Protein AF-A0A960N3X6-F1 (afdb_monomer_lite)

Secondary structure (DSSP, 8-state):
-EEE--HHHHHHHHHHHHHHTTT-TTT-SSHHHHHHHHHHHHHHHHHHHHHT-SS-BHHHHHHHHSTT--HHHHHHHHHHHHHHHHHHHHHTT--EEEE----TT--TTT-B-EEEE--HHHHHHHHHHHHHHHTTSSS-----S------GGGS-SS-EEEEEE-GGGHHHHHHHHHHHHHHS-HHHHTT-EEEEHHHHHHHS---SSTHHHHHHHHHHHH-SEEEEE--TTTTT-HHIIIIIHHHHH-TT-

Sequence (253 aa):
MARLTDLRDVLDHLDGILKQTRTAEGVFRSVSEAETFGQRVTRLREALEKAATAEPSYALITGAAFPGLEGESLRVSYLRFAKLLSEVAEQSGTQFRLVKPAGRNRTSDELLCHFEGDSLSGLRLSHATSLDVESVSREGVAASGPSTYIPMSAWPDEPLVFVSFAVAETNLVDRFMRQLIANLPLRCRHRVRFWRFNEVTAESGILPGEENEAKIREAMGKCQFG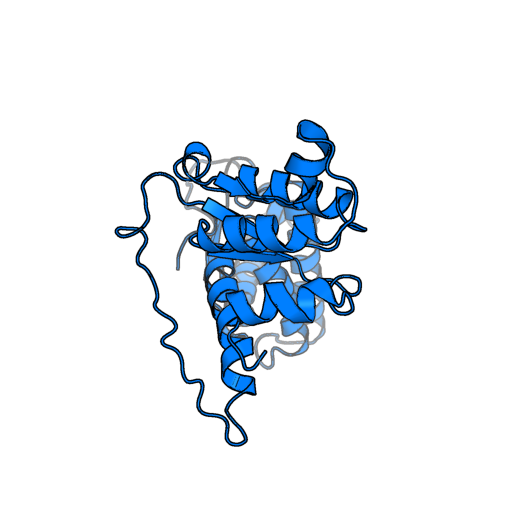LLLVSPTYVGRPFIERVELPHFTGPSA

Radius of gyration: 24.63 Å; chains: 1; bounding box: 54×53×68 Å

pLDDT: mean 73.59, std 18.36, range [29.56, 95.88]

Structure (mmCIF, N/CA/C/O backbone):
data_AF-A0A960N3X6-F1
#
_entry.id   AF-A0A960N3X6-F1
#
loop_
_atom_site.group_PDB
_atom_site.id
_atom_site.type_symbol
_atom_site.label_atom_id
_atom_site.label_alt_id
_atom_site.label_comp_id
_atom_site.label_asym_id
_atom_site.label_entity_id
_atom_site.label_seq_id
_atom_site.pdbx_PDB_ins_code
_atom_site.Cartn_x
_atom_site.Cartn_y
_atom_site.Cartn_z
_atom_site.occupancy
_atom_site.B_iso_or_equiv
_atom_site.auth_seq_id
_atom_site.auth_comp_id
_atom_site.auth_asym_id
_atom_site.auth_atom_id
_atom_site.pdbx_PDB_model_num
ATOM 1 N N . MET A 1 1 ? 8.571 -4.886 16.294 1.00 66.69 1 MET A N 1
ATOM 2 C CA . MET A 1 1 ? 7.958 -4.298 15.086 1.00 66.69 1 MET A CA 1
ATOM 3 C C . MET A 1 1 ? 8.740 -3.059 14.699 1.00 66.69 1 MET A C 1
ATOM 5 O O . MET A 1 1 ? 9.180 -2.337 15.589 1.00 66.69 1 MET A O 1
ATOM 9 N N . ALA A 1 2 ? 8.977 -2.855 13.405 1.00 83.31 2 ALA A N 1
ATOM 10 C CA . ALA A 1 2 ? 9.643 -1.656 12.908 1.00 83.31 2 ALA A CA 1
ATOM 11 C C . ALA A 1 2 ? 8.610 -0.550 12.663 1.00 83.31 2 ALA A C 1
ATOM 13 O O . ALA A 1 2 ? 7.455 -0.837 12.353 1.00 83.31 2 ALA A O 1
ATOM 14 N N . ARG A 1 3 ? 9.020 0.714 12.797 1.00 87.25 3 ARG A N 1
ATOM 15 C CA . ARG A 1 3 ? 8.192 1.854 12.393 1.00 87.25 3 ARG A CA 1
ATOM 16 C C . ARG A 1 3 ? 8.094 1.878 10.868 1.00 87.25 3 ARG A C 1
ATOM 18 O O . ARG A 1 3 ? 9.123 1.878 10.197 1.00 87.25 3 ARG A O 1
ATOM 25 N N . LEU A 1 4 ? 6.875 1.920 10.342 1.00 85.56 4 LEU A N 1
ATOM 26 C CA . LEU A 1 4 ? 6.621 2.042 8.911 1.00 85.56 4 LEU A CA 1
ATOM 27 C C . LEU A 1 4 ? 6.718 3.516 8.519 1.00 85.56 4 LEU A C 1
ATOM 29 O O . LEU A 1 4 ? 5.930 4.341 8.981 1.00 85.56 4 LEU A O 1
ATOM 33 N N . THR A 1 5 ? 7.709 3.848 7.694 1.00 84.00 5 THR A N 1
ATOM 34 C CA . THR A 1 5 ? 7.924 5.211 7.181 1.00 84.00 5 THR A CA 1
ATOM 35 C C . THR A 1 5 ? 7.419 5.391 5.751 1.00 84.00 5 THR A C 1
ATOM 37 O O . THR A 1 5 ? 7.266 6.524 5.305 1.00 84.00 5 THR A O 1
ATOM 40 N N . ASP A 1 6 ? 7.172 4.294 5.029 1.00 84.75 6 ASP A N 1
ATOM 41 C CA . ASP A 1 6 ? 6.582 4.320 3.692 1.00 84.75 6 ASP A CA 1
ATOM 42 C C . ASP A 1 6 ? 5.051 4.298 3.796 1.00 84.75 6 ASP A C 1
ATOM 44 O O . ASP A 1 6 ? 4.463 3.383 4.378 1.00 84.75 6 ASP A O 1
ATOM 48 N N . LEU A 1 7 ? 4.399 5.305 3.209 1.00 86.31 7 LEU A N 1
ATOM 49 C CA . LEU A 1 7 ? 2.942 5.372 3.113 1.00 86.31 7 LEU A CA 1
ATOM 50 C C . LEU A 1 7 ? 2.378 4.146 2.389 1.00 86.31 7 LEU A C 1
ATOM 52 O O . LEU A 1 7 ? 1.311 3.662 2.753 1.00 86.31 7 LEU A O 1
ATOM 56 N N . ARG A 1 8 ? 3.086 3.626 1.383 1.00 83.25 8 ARG A N 1
ATOM 57 C CA . ARG A 1 8 ? 2.620 2.485 0.598 1.00 83.25 8 ARG A CA 1
ATOM 58 C C . ARG A 1 8 ? 2.503 1.224 1.449 1.00 83.25 8 ARG A C 1
ATOM 60 O O . ARG A 1 8 ? 1.456 0.588 1.411 1.00 83.25 8 ARG A O 1
ATOM 67 N N . ASP A 1 9 ? 3.510 0.938 2.275 1.00 86.56 9 ASP A N 1
ATOM 68 C CA . ASP A 1 9 ? 3.477 -0.182 3.225 1.00 86.56 9 ASP A CA 1
ATOM 69 C C . ASP A 1 9 ? 2.283 -0.056 4.187 1.00 86.56 9 ASP A C 1
ATOM 71 O O . ASP A 1 9 ? 1.590 -1.036 4.455 1.00 86.56 9 ASP A O 1
ATOM 75 N N . VAL A 1 10 ? 2.003 1.158 4.679 1.00 89.00 10 VAL A N 1
ATOM 76 C CA . VAL A 1 10 ? 0.847 1.416 5.553 1.00 89.00 10 VAL A CA 1
ATOM 77 C C . VAL A 1 10 ? -0.472 1.155 4.822 1.00 89.00 10 VAL A C 1
ATOM 79 O O . VAL A 1 10 ? -1.344 0.479 5.366 1.00 89.00 10 VAL A O 1
ATOM 82 N N . LEU A 1 11 ? -0.632 1.663 3.597 1.00 89.31 11 LEU A N 1
ATOM 83 C CA . LEU A 1 11 ? -1.849 1.463 2.803 1.00 89.31 11 LEU A CA 1
ATOM 84 C C . LEU A 1 11 ? -2.069 -0.015 2.455 1.00 89.31 11 LEU A C 1
ATOM 86 O O . LEU A 1 11 ? -3.195 -0.496 2.550 1.00 89.31 11 LEU A O 1
ATOM 90 N N . ASP A 1 12 ? -1.004 -0.745 2.129 1.00 87.19 12 ASP A N 1
ATOM 91 C CA . ASP A 1 12 ? -1.068 -2.175 1.820 1.00 87.19 12 ASP A CA 1
ATOM 92 C C . ASP A 1 12 ? -1.533 -3.011 3.021 1.00 87.19 12 ASP A C 1
ATOM 94 O O . ASP A 1 12 ? -2.358 -3.916 2.866 1.00 87.19 12 ASP A O 1
ATOM 98 N N . HIS A 1 13 ? -1.059 -2.685 4.228 1.00 89.75 13 HIS A N 1
ATOM 99 C CA . HIS A 1 13 ? -1.554 -3.303 5.462 1.00 89.75 13 HIS A CA 1
ATOM 100 C C . HIS A 1 13 ? -3.038 -3.013 5.688 1.00 89.75 13 HIS A C 1
ATOM 102 O O . HIS A 1 13 ? -3.805 -3.925 6.001 1.00 89.75 13 HIS A O 1
ATOM 108 N N . LEU A 1 14 ? -3.476 -1.765 5.488 1.00 91.94 14 LEU A N 1
ATOM 109 C CA . LEU A 1 14 ? -4.890 -1.401 5.622 1.00 91.94 14 LEU A CA 1
ATOM 110 C C . LEU A 1 14 ? -5.769 -2.136 4.597 1.00 91.94 14 LEU A C 1
ATOM 112 O O . LEU A 1 14 ? -6.847 -2.613 4.953 1.00 91.94 14 LEU A O 1
ATOM 116 N N . ASP A 1 15 ? -5.301 -2.296 3.358 1.00 89.56 15 ASP A N 1
ATOM 117 C CA . ASP A 1 15 ? -5.994 -3.067 2.320 1.00 89.56 15 ASP A CA 1
ATOM 118 C C . ASP A 1 15 ? -6.066 -4.563 2.669 1.00 89.56 15 ASP A C 1
ATOM 120 O O . ASP A 1 15 ? -7.100 -5.208 2.459 1.00 89.56 15 ASP A O 1
ATOM 124 N N . GLY A 1 16 ? -4.995 -5.119 3.243 1.00 87.19 16 GLY A N 1
ATOM 125 C CA . GLY A 1 16 ? -4.983 -6.477 3.790 1.00 87.19 16 GLY A CA 1
ATOM 126 C C . GLY A 1 16 ? -6.033 -6.657 4.886 1.00 87.19 16 GLY A C 1
ATOM 127 O O . GLY A 1 16 ? -6.854 -7.575 4.823 1.00 87.19 16 GLY A O 1
ATOM 128 N N . ILE A 1 17 ? -6.084 -5.723 5.835 1.00 91.12 17 ILE A N 1
ATOM 129 C CA . ILE A 1 17 ? -7.065 -5.716 6.926 1.00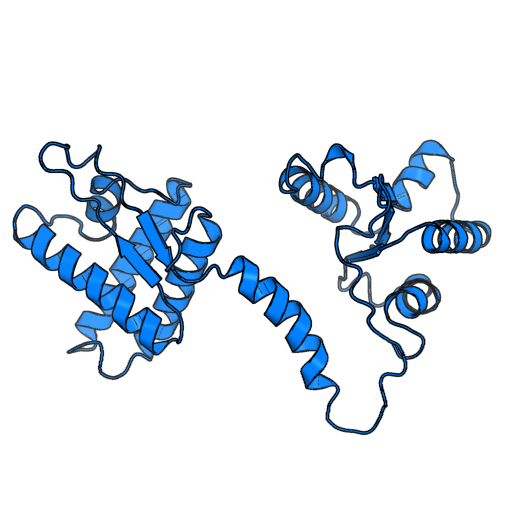 91.12 17 ILE A CA 1
ATOM 130 C C . ILE A 1 17 ? -8.496 -5.613 6.389 1.00 91.12 17 ILE A C 1
ATOM 132 O O . ILE A 1 17 ? -9.375 -6.336 6.862 1.00 91.12 17 ILE A O 1
ATOM 136 N N . LEU A 1 18 ? -8.758 -4.775 5.381 1.00 90.06 18 LEU A N 1
ATOM 137 C CA . LEU A 1 18 ? -10.088 -4.659 4.768 1.00 90.06 18 LEU A CA 1
ATOM 138 C C . LEU A 1 18 ? -10.561 -5.978 4.150 1.00 90.06 18 LEU A C 1
ATOM 140 O O . LEU A 1 18 ? -11.721 -6.355 4.329 1.00 90.06 18 LEU A O 1
ATOM 144 N N . LYS A 1 19 ? -9.668 -6.703 3.463 1.00 88.19 19 LYS A N 1
ATOM 145 C CA . LYS A 1 19 ? -9.980 -8.029 2.905 1.00 88.19 19 LYS A CA 1
ATOM 146 C C . LYS A 1 19 ? -10.312 -9.031 4.009 1.00 88.19 19 LYS A C 1
ATOM 148 O O . LYS A 1 19 ? -11.287 -9.767 3.882 1.00 88.19 19 LYS A O 1
ATOM 153 N N . GLN A 1 20 ? -9.547 -9.005 5.099 1.00 87.62 20 GLN A N 1
ATOM 154 C CA . GLN A 1 20 ? -9.678 -9.952 6.209 1.00 87.62 20 GLN A CA 1
ATOM 155 C C . GLN A 1 20 ? -10.825 -9.625 7.166 1.00 87.62 20 GLN A C 1
ATOM 157 O O . GLN A 1 20 ? -11.350 -10.512 7.827 1.00 87.62 20 GLN A O 1
ATOM 162 N N . THR A 1 21 ? -11.296 -8.377 7.202 1.00 87.19 21 THR A N 1
ATOM 163 C CA . THR A 1 21 ? -12.403 -7.953 8.078 1.00 87.19 21 THR A CA 1
ATOM 164 C C . THR A 1 21 ? -13.669 -8.797 7.871 1.00 87.19 21 THR A C 1
ATOM 166 O O . THR A 1 21 ? -14.435 -8.999 8.809 1.00 87.19 21 THR A O 1
ATOM 169 N N . ARG A 1 22 ? -13.893 -9.322 6.657 1.00 77.25 22 ARG A N 1
ATOM 170 C CA . ARG A 1 22 ? -15.058 -10.164 6.331 1.00 77.25 22 ARG A CA 1
ATOM 171 C C . ARG A 1 22 ? -14.911 -11.625 6.762 1.00 77.25 22 ARG A C 1
ATOM 173 O O . ARG A 1 22 ? -15.916 -12.320 6.849 1.00 77.25 22 ARG A O 1
ATOM 180 N N . THR A 1 23 ? -13.684 -12.081 6.989 1.00 78.88 23 THR A N 1
ATOM 181 C CA . THR A 1 23 ? -13.326 -13.485 7.249 1.00 78.88 23 THR A CA 1
ATOM 182 C C . THR A 1 23 ? -12.695 -13.694 8.626 1.00 78.88 23 THR A C 1
ATOM 184 O O . THR A 1 23 ? -12.419 -14.829 9.000 1.00 78.88 23 THR A O 1
ATOM 187 N N . ALA A 1 24 ? -12.479 -12.619 9.387 1.00 79.06 24 ALA A N 1
ATOM 188 C CA . ALA A 1 24 ? -11.902 -12.627 10.727 1.00 79.06 24 ALA A CA 1
ATOM 189 C C . ALA A 1 24 ? -12.881 -13.205 11.765 1.00 79.06 24 ALA A C 1
ATOM 191 O O . ALA A 1 24 ? -13.556 -12.480 12.508 1.00 79.06 24 ALA A O 1
ATOM 192 N N . GLU A 1 25 ? -12.985 -14.533 11.798 1.00 75.50 25 GLU A N 1
ATOM 193 C CA . GLU A 1 25 ? -13.797 -15.256 12.774 1.00 75.50 25 GLU A CA 1
ATOM 194 C C . GLU A 1 25 ? -13.276 -15.016 14.201 1.00 75.50 25 GLU A C 1
ATOM 196 O O . GLU A 1 25 ? -12.079 -15.092 14.480 1.00 75.50 25 GLU A O 1
ATOM 201 N N . GLY A 1 26 ? -14.183 -14.699 15.129 1.00 81.25 26 GLY A N 1
ATOM 202 C CA . GLY A 1 26 ? -13.871 -14.547 16.555 1.00 81.25 26 GLY A CA 1
ATOM 203 C C . GLY A 1 26 ? -13.274 -13.201 16.991 1.00 81.25 26 GLY A C 1
ATOM 204 O O . GLY A 1 26 ? -13.194 -12.963 18.195 1.00 81.25 26 GLY A O 1
ATOM 205 N N . VAL A 1 27 ? -12.913 -12.298 16.069 1.00 87.12 27 VAL A N 1
ATOM 206 C CA . VAL A 1 27 ? -12.414 -10.946 16.421 1.00 87.12 27 VAL A CA 1
ATOM 207 C C . VAL A 1 27 ? -13.561 -9.991 16.736 1.00 87.12 27 VAL A C 1
ATOM 209 O O . VAL A 1 27 ? -13.522 -9.235 17.708 1.00 87.12 27 VAL A O 1
ATOM 212 N N . PHE A 1 28 ? -14.614 -10.031 15.921 1.00 90.25 28 PHE A N 1
ATOM 213 C CA . PHE A 1 28 ? -15.767 -9.148 16.061 1.00 90.25 28 PHE A CA 1
ATOM 214 C C . PHE A 1 28 ? -16.885 -9.821 16.854 1.00 90.25 28 PHE A C 1
ATOM 216 O O . PHE A 1 28 ? -17.180 -11.000 16.667 1.00 90.25 28 PHE A O 1
ATOM 223 N N . ARG A 1 29 ? -17.573 -9.055 17.710 1.00 87.94 29 ARG A N 1
ATOM 224 C CA . ARG A 1 29 ? -18.714 -9.565 18.493 1.00 87.94 29 ARG A CA 1
ATOM 225 C C . ARG A 1 29 ? -19.985 -9.698 17.659 1.00 87.94 29 ARG A C 1
ATOM 227 O O . ARG A 1 29 ? -20.928 -10.357 18.081 1.00 87.94 29 ARG A O 1
ATOM 234 N N . SER A 1 30 ? -20.049 -9.004 16.525 1.00 88.94 30 SER A N 1
ATOM 235 C CA . SER A 1 30 ? -21.197 -9.001 15.620 1.00 88.94 30 SER A CA 1
ATOM 236 C C . SER A 1 30 ? -20.792 -8.565 14.213 1.00 88.94 30 SER A C 1
ATOM 238 O O . SER A 1 30 ? -19.789 -7.871 14.038 1.00 88.94 30 SER A O 1
ATOM 240 N N . VAL A 1 31 ? -21.626 -8.893 13.224 1.00 87.94 31 VAL A N 1
ATOM 241 C CA . VAL A 1 31 ? -21.462 -8.437 11.831 1.00 87.94 31 VAL A CA 1
ATOM 242 C C . VAL A 1 31 ? -21.462 -6.907 11.742 1.00 87.94 31 VAL A C 1
ATOM 244 O O . VAL A 1 31 ? -20.616 -6.325 11.073 1.00 87.94 31 VAL A O 1
ATOM 247 N N . SER A 1 32 ? -22.341 -6.241 12.496 1.00 89.38 32 SER A N 1
ATOM 248 C CA . SER A 1 32 ? -22.413 -4.773 12.537 1.00 89.38 32 SER A CA 1
ATOM 249 C C . SER A 1 32 ? -21.123 -4.128 13.070 1.00 89.38 32 SER A C 1
ATOM 251 O O . SER A 1 32 ? -20.722 -3.054 12.612 1.00 89.38 32 SER A O 1
ATOM 253 N N . GLU A 1 33 ? -20.427 -4.786 14.005 1.00 90.94 33 GLU A N 1
ATOM 254 C CA . GLU A 1 33 ? -19.122 -4.319 14.484 1.00 90.94 33 GLU A CA 1
ATOM 255 C C . GLU A 1 33 ? -18.050 -4.432 13.394 1.00 90.94 33 GLU A C 1
ATOM 257 O O . GLU A 1 33 ? -17.292 -3.480 13.202 1.00 90.94 33 GLU A O 1
ATOM 262 N N . ALA A 1 34 ? -18.021 -5.549 12.660 1.00 90.69 34 ALA A N 1
ATOM 263 C CA . ALA A 1 34 ? -17.101 -5.755 11.543 1.00 90.69 34 ALA A CA 1
ATOM 264 C C . ALA A 1 34 ? -17.330 -4.728 10.420 1.00 90.69 34 ALA A C 1
ATOM 266 O O . ALA A 1 34 ? -16.379 -4.129 9.920 1.00 90.69 34 ALA A O 1
ATOM 267 N N . GLU A 1 35 ? -18.590 -4.446 10.072 1.00 91.31 35 GLU A N 1
ATOM 268 C CA . GLU A 1 35 ? -18.944 -3.414 9.089 1.00 91.31 35 GLU A CA 1
ATOM 269 C C . GLU A 1 35 ? -18.506 -2.020 9.541 1.00 91.31 35 GLU A C 1
ATOM 271 O O . GLU A 1 35 ? -17.874 -1.283 8.781 1.00 91.31 35 GLU A O 1
ATOM 276 N N . THR A 1 36 ? -18.793 -1.668 10.799 1.00 92.94 36 THR A N 1
ATOM 277 C CA . THR A 1 36 ? -18.375 -0.383 11.372 1.00 92.94 36 THR A CA 1
ATOM 278 C C . THR A 1 36 ? -16.854 -0.262 11.352 1.00 92.94 36 THR A C 1
ATOM 280 O O . THR A 1 36 ? -16.323 0.775 10.961 1.00 92.94 36 THR A O 1
ATOM 283 N N . PHE A 1 37 ? -16.134 -1.316 11.738 1.00 94.69 37 PHE A N 1
ATOM 284 C CA . PHE A 1 37 ? -14.677 -1.351 11.684 1.00 94.69 37 PHE A CA 1
ATOM 285 C C . PHE A 1 37 ? -14.157 -1.164 10.253 1.00 94.69 37 PHE A C 1
ATOM 287 O O . PHE A 1 37 ? -13.344 -0.269 10.024 1.00 94.69 37 PHE A O 1
ATOM 294 N N . GLY A 1 38 ? -14.681 -1.914 9.279 1.00 92.88 38 GLY A N 1
ATOM 295 C CA . GLY A 1 38 ? -14.289 -1.801 7.871 1.00 92.88 38 GLY A CA 1
ATOM 296 C C . GLY A 1 38 ? -14.520 -0.400 7.294 1.00 92.88 38 GLY A C 1
ATOM 297 O O . GLY A 1 38 ? -13.654 0.141 6.602 1.00 92.88 38 GLY A O 1
ATOM 298 N N . GLN A 1 39 ? -15.634 0.251 7.644 1.00 94.19 39 GLN A N 1
ATOM 299 C CA . GLN A 1 39 ? -15.887 1.646 7.260 1.00 94.19 39 GLN A CA 1
ATOM 300 C C . GLN A 1 39 ? -14.844 2.605 7.850 1.00 94.19 39 GLN A C 1
ATOM 302 O O . GLN A 1 39 ? -14.385 3.518 7.163 1.00 94.19 39 GLN A O 1
ATOM 307 N N . ARG A 1 40 ? -14.435 2.400 9.108 1.00 95.88 40 ARG A N 1
ATOM 308 C CA . ARG A 1 40 ? -13.398 3.222 9.755 1.00 95.88 40 ARG A CA 1
ATOM 309 C C . ARG A 1 40 ? -12.028 3.030 9.115 1.00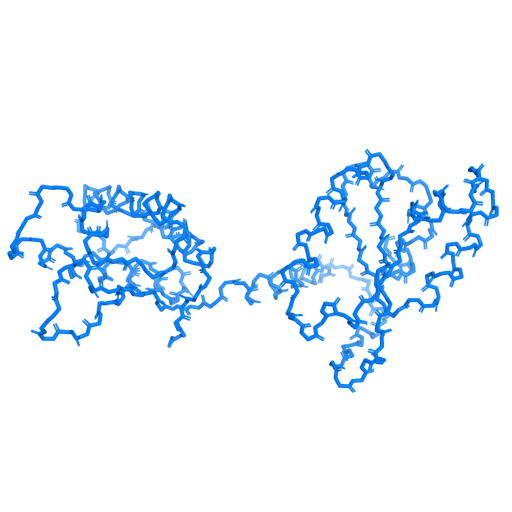 95.88 40 ARG A C 1
ATOM 311 O O . ARG A 1 40 ? -11.342 4.020 8.877 1.00 95.88 40 ARG A O 1
ATOM 318 N N . VAL A 1 41 ? -11.654 1.788 8.803 1.00 95.38 41 VAL A N 1
ATOM 319 C CA . VAL A 1 41 ? -10.402 1.477 8.093 1.00 95.38 41 VAL A CA 1
ATOM 320 C C . VAL A 1 41 ? -10.397 2.122 6.705 1.00 95.38 41 VAL A C 1
ATOM 322 O O . VAL A 1 41 ? -9.415 2.762 6.342 1.00 95.38 41 VAL A O 1
ATOM 325 N N . THR A 1 42 ? -11.515 2.049 5.975 1.00 94.75 42 THR A N 1
ATOM 326 C CA . THR A 1 42 ? -11.665 2.677 4.648 1.00 94.75 42 THR A CA 1
ATOM 327 C C . THR A 1 42 ? -11.455 4.191 4.720 1.00 94.75 42 THR A C 1
ATOM 329 O O . THR A 1 42 ? -10.630 4.737 3.993 1.00 94.75 42 THR A O 1
ATOM 332 N N . ARG A 1 43 ? -12.128 4.872 5.658 1.00 95.50 43 ARG A N 1
ATOM 333 C CA . ARG A 1 43 ? -11.978 6.327 5.839 1.00 95.50 43 ARG A CA 1
ATOM 334 C C . ARG A 1 43 ? -10.566 6.724 6.258 1.00 95.50 43 ARG A C 1
ATOM 336 O O . ARG A 1 43 ? -10.058 7.743 5.799 1.00 95.50 43 ARG A O 1
ATOM 343 N N . LEU A 1 44 ? -9.928 5.935 7.125 1.00 94.88 44 LEU A N 1
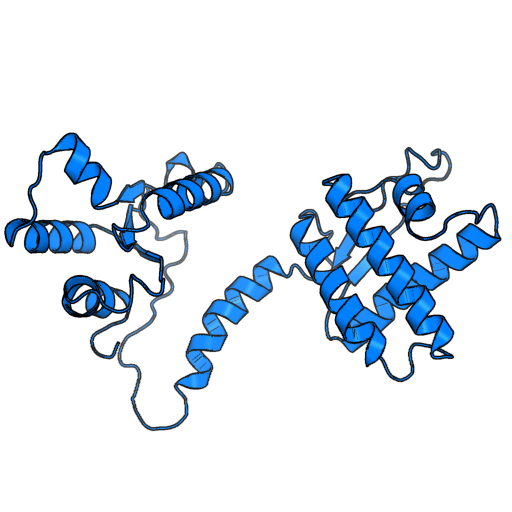ATOM 344 C CA . LEU A 1 44 ? -8.541 6.172 7.519 1.00 94.88 44 LEU A CA 1
ATOM 345 C C . LEU A 1 44 ? -7.605 6.053 6.312 1.00 94.88 44 LEU A C 1
ATOM 347 O O . LEU A 1 44 ? -6.808 6.956 6.082 1.00 94.88 44 LEU A O 1
ATOM 351 N N . ARG A 1 45 ? -7.735 4.984 5.520 1.00 95.19 45 ARG A N 1
ATOM 352 C CA . ARG A 1 45 ? -6.961 4.762 4.290 1.00 95.19 45 ARG A CA 1
ATOM 353 C C . ARG A 1 45 ? -7.081 5.950 3.330 1.00 95.19 45 ARG A C 1
ATOM 355 O O . ARG A 1 45 ? -6.064 6.502 2.925 1.00 95.19 45 ARG A O 1
ATOM 362 N N . GLU A 1 46 ? -8.305 6.380 3.021 1.00 92.88 46 GLU A N 1
ATOM 363 C CA . GLU A 1 46 ? -8.565 7.533 2.143 1.00 92.88 46 GLU A CA 1
ATOM 364 C C . GLU A 1 46 ? -7.956 8.834 2.688 1.00 92.88 46 GLU A C 1
ATOM 366 O O . GLU A 1 46 ? -7.397 9.632 1.933 1.00 92.88 46 GLU A O 1
ATOM 371 N N . ALA A 1 47 ? -8.027 9.055 4.004 1.00 92.19 47 ALA A N 1
ATOM 372 C CA . ALA A 1 47 ? -7.450 10.238 4.633 1.00 92.19 47 ALA A CA 1
ATOM 373 C C . ALA A 1 47 ? -5.914 10.245 4.573 1.00 92.19 47 ALA A C 1
ATOM 375 O O . ALA A 1 47 ? -5.324 11.297 4.321 1.00 92.19 47 ALA A O 1
ATOM 376 N N . LEU A 1 48 ? -5.268 9.089 4.764 1.00 91.44 48 LEU A N 1
ATOM 377 C CA . LEU A 1 48 ? -3.813 8.943 4.635 1.00 91.44 48 LEU A CA 1
ATOM 378 C C . LEU A 1 48 ? -3.348 9.130 3.192 1.00 91.44 48 LEU A C 1
ATOM 380 O O . LEU A 1 48 ? -2.371 9.837 2.954 1.00 91.44 48 LEU A O 1
ATOM 384 N N . GLU A 1 49 ? -4.073 8.544 2.238 1.00 90.00 49 GLU A N 1
ATOM 385 C CA . GLU A 1 49 ? -3.807 8.691 0.807 1.00 90.00 49 GLU A CA 1
ATOM 386 C C . GLU A 1 49 ? -3.914 10.163 0.383 1.00 90.00 49 GLU A C 1
ATOM 388 O O . GLU A 1 49 ? -2.999 10.702 -0.238 1.00 90.00 49 GLU A O 1
ATOM 393 N N . LYS A 1 50 ? -4.975 10.858 0.814 1.00 90.31 50 LYS A N 1
ATOM 394 C CA . LYS A 1 50 ? -5.174 12.286 0.531 1.00 90.31 50 LYS A CA 1
ATOM 395 C C . LYS A 1 50 ? -4.116 13.182 1.181 1.00 90.31 50 LYS A C 1
ATOM 397 O O . LYS A 1 50 ? -3.727 14.186 0.589 1.00 90.31 50 LYS A O 1
ATOM 402 N N . ALA A 1 51 ? -3.683 12.859 2.397 1.00 86.25 51 ALA A N 1
ATOM 403 C CA . ALA A 1 51 ? -2.670 13.628 3.116 1.00 86.25 51 ALA A CA 1
ATOM 404 C C . ALA A 1 51 ? -1.229 13.274 2.711 1.00 86.25 51 ALA A C 1
ATOM 406 O O . ALA A 1 51 ? -0.305 13.973 3.122 1.00 86.25 51 ALA A O 1
ATOM 407 N N . ALA A 1 52 ? -1.041 12.208 1.924 1.00 90.00 52 ALA A N 1
ATOM 408 C CA . ALA A 1 52 ? 0.251 11.717 1.457 1.00 90.00 52 ALA A CA 1
ATOM 409 C C . ALA A 1 52 ? 1.293 11.541 2.587 1.00 90.00 52 ALA A C 1
ATOM 411 O O . ALA A 1 52 ? 2.462 11.887 2.421 1.00 90.00 52 ALA A O 1
ATOM 412 N N . THR A 1 53 ? 0.878 11.010 3.748 1.00 85.75 53 THR A N 1
ATOM 413 C CA . THR A 1 53 ? 1.747 10.860 4.932 1.00 85.75 53 THR A CA 1
ATOM 414 C C . THR A 1 53 ? 1.573 9.521 5.651 1.00 85.75 53 THR A C 1
ATOM 416 O O . THR A 1 53 ? 0.453 9.077 5.896 1.00 85.75 53 THR A O 1
ATOM 419 N N . ALA A 1 54 ? 2.692 8.904 6.046 1.00 85.31 54 ALA A N 1
ATOM 420 C CA . ALA A 1 54 ? 2.733 7.735 6.933 1.00 85.31 54 ALA A CA 1
ATOM 421 C C . ALA A 1 54 ? 2.691 8.110 8.431 1.00 85.31 54 ALA A C 1
ATOM 423 O O . ALA A 1 54 ? 2.542 7.243 9.293 1.00 85.31 54 ALA A O 1
ATOM 424 N N . GLU A 1 55 ? 2.808 9.404 8.748 1.00 88.25 55 GLU A N 1
ATOM 425 C CA . GLU A 1 55 ? 2.806 9.946 10.111 1.00 88.25 55 GLU A CA 1
ATOM 426 C C . GLU A 1 55 ? 1.656 10.952 10.273 1.00 88.25 55 GLU A C 1
ATOM 428 O O . GLU A 1 55 ? 1.873 12.167 10.308 1.00 88.25 55 GLU A O 1
ATOM 433 N N . PRO A 1 56 ? 0.399 10.480 10.288 1.00 89.88 56 PRO A N 1
ATOM 434 C CA . PRO A 1 56 ? -0.759 11.355 10.425 1.00 89.88 56 PRO A CA 1
ATOM 435 C C . PRO A 1 56 ? -0.828 11.996 11.815 1.00 89.88 56 PRO A C 1
ATOM 437 O O . PRO A 1 56 ? -0.469 11.384 12.823 1.00 89.88 56 PRO A O 1
ATOM 440 N N . SER A 1 57 ? -1.401 13.196 11.905 1.00 89.44 57 SER A N 1
ATOM 441 C CA . SER A 1 57 ? -1.796 13.745 13.203 1.00 89.44 57 SER A CA 1
ATOM 442 C C . SER A 1 57 ? -2.924 12.915 13.828 1.00 89.44 57 SER A C 1
ATOM 444 O O . SER A 1 57 ? -3.747 12.302 13.138 1.00 89.44 57 SER A O 1
ATOM 446 N N . TYR A 1 58 ? -2.992 12.911 15.160 1.00 89.19 58 TYR A N 1
ATOM 447 C CA . TYR A 1 58 ? -4.080 12.276 15.899 1.00 89.19 58 TYR A CA 1
ATOM 448 C C . TYR A 1 58 ? -5.432 12.852 15.467 1.00 89.19 58 TYR A C 1
ATOM 450 O O . TYR A 1 58 ? -6.367 12.087 15.255 1.00 89.19 58 TYR A O 1
ATOM 458 N N . ALA A 1 59 ? -5.502 14.168 15.243 1.00 88.62 59 ALA A N 1
ATOM 459 C CA . ALA A 1 59 ? -6.688 14.840 14.725 1.00 88.62 59 ALA A CA 1
ATOM 460 C C . ALA A 1 59 ? -7.142 14.323 13.351 1.00 88.62 59 ALA A C 1
ATOM 462 O O . ALA A 1 59 ? -8.338 14.103 13.163 1.00 88.62 59 ALA A O 1
ATOM 463 N N . LEU A 1 60 ? -6.216 14.062 12.417 1.00 90.44 60 LEU A N 1
ATOM 464 C CA . LEU A 1 60 ? -6.545 13.487 11.108 1.00 90.44 60 LEU A CA 1
ATOM 465 C C . LEU A 1 60 ? -7.177 12.103 11.265 1.00 90.44 60 LEU A C 1
ATOM 467 O O . LEU A 1 60 ? -8.230 11.835 10.685 1.00 90.44 60 LEU A O 1
ATOM 471 N N . ILE A 1 61 ? -6.575 11.243 12.094 1.00 91.19 61 ILE A N 1
ATOM 472 C CA . ILE A 1 61 ? -7.110 9.901 12.352 1.00 91.19 61 ILE A CA 1
ATOM 473 C C . ILE A 1 61 ? -8.498 9.994 12.984 1.00 91.19 61 ILE A C 1
ATOM 475 O O . ILE A 1 61 ? -9.428 9.322 12.536 1.00 91.19 61 ILE A O 1
ATOM 479 N N . THR A 1 62 ? -8.654 10.819 14.022 1.00 91.81 62 THR A N 1
ATOM 480 C CA . THR A 1 62 ? -9.926 10.924 14.739 1.00 91.81 62 THR A CA 1
ATOM 481 C C . THR A 1 62 ? -11.020 11.553 13.889 1.00 91.81 62 THR A C 1
ATOM 483 O O . THR A 1 62 ? -12.139 11.049 13.884 1.00 91.81 62 THR A O 1
ATOM 486 N N . GLY A 1 63 ? -10.692 12.586 13.111 1.00 90.94 63 GLY A N 1
ATOM 487 C CA . GLY A 1 63 ? -11.631 13.252 12.210 1.00 90.94 63 GLY A CA 1
ATOM 488 C C . GLY A 1 63 ? -12.106 12.347 11.073 1.00 90.94 63 GLY A C 1
ATOM 489 O O . GLY A 1 63 ? -13.280 12.387 10.714 1.00 90.94 63 GLY A O 1
ATOM 490 N N . ALA A 1 64 ? -11.229 11.488 10.545 1.00 92.75 64 ALA A N 1
ATOM 491 C CA . ALA A 1 64 ? -11.582 10.561 9.472 1.00 92.75 64 ALA A CA 1
ATOM 492 C C . ALA A 1 64 ? -12.334 9.319 9.980 1.00 92.75 64 ALA A C 1
ATOM 494 O O . ALA A 1 64 ? -13.410 8.977 9.482 1.00 92.75 64 ALA A O 1
ATOM 495 N N . ALA A 1 65 ? -11.784 8.625 10.979 1.00 92.06 65 ALA A N 1
ATOM 496 C CA . ALA A 1 65 ? -12.303 7.332 11.422 1.00 92.06 65 ALA A CA 1
ATOM 497 C C . ALA A 1 65 ? -13.433 7.444 12.464 1.00 92.06 65 ALA A C 1
ATOM 499 O O . ALA A 1 65 ? -14.201 6.499 12.637 1.00 92.06 65 ALA A O 1
ATOM 500 N N . PHE A 1 66 ? -13.582 8.575 13.155 1.00 93.56 66 PHE A N 1
ATOM 501 C CA . PHE A 1 66 ? -14.539 8.725 14.260 1.00 93.56 66 PHE A CA 1
ATOM 502 C C . PHE A 1 66 ? -15.328 10.040 14.165 1.00 93.56 66 PHE A C 1
ATOM 504 O O . PHE A 1 66 ? -15.317 10.831 15.110 1.00 93.56 66 PHE A O 1
ATOM 511 N N . PRO A 1 67 ? -16.026 10.294 13.042 1.00 89.94 67 PRO A N 1
ATOM 512 C CA . PRO A 1 67 ? -16.735 11.553 12.854 1.00 89.94 67 PRO A CA 1
ATOM 513 C C . PRO A 1 67 ? -17.790 11.758 13.949 1.00 89.94 67 PRO A C 1
ATOM 515 O O . PRO A 1 67 ? -18.580 10.858 14.236 1.00 89.94 67 PRO A O 1
ATOM 518 N N . GLY A 1 68 ? -17.789 12.947 14.556 1.00 87.44 68 GLY A N 1
ATOM 519 C CA . GLY A 1 68 ? -18.755 13.345 15.585 1.00 87.44 68 GLY A CA 1
ATOM 520 C C . GLY A 1 68 ? -18.549 12.719 16.970 1.00 87.44 68 GLY A C 1
ATOM 521 O O . GLY A 1 68 ? -19.392 12.915 17.841 1.00 87.44 68 GLY A O 1
ATOM 522 N N . LEU A 1 69 ? -17.464 11.966 17.197 1.00 89.75 69 LEU A N 1
ATOM 523 C CA . LEU A 1 69 ? -17.108 11.474 18.530 1.00 89.75 69 LEU A CA 1
ATOM 524 C C . LEU A 1 69 ? -16.116 12.416 19.211 1.00 89.75 69 LEU A C 1
ATOM 526 O O . LEU A 1 69 ? -15.090 12.774 18.639 1.00 89.75 69 LEU A O 1
ATOM 530 N N . GLU A 1 70 ? -16.382 12.736 20.475 1.00 89.38 70 GLU A N 1
ATOM 531 C CA . GLU A 1 70 ? -15.554 13.633 21.284 1.00 89.38 70 GLU A CA 1
ATOM 532 C C . GLU A 1 70 ? -15.264 13.043 22.674 1.00 89.38 70 GLU A C 1
ATOM 534 O O . GLU A 1 70 ? -15.873 12.055 23.103 1.00 89.38 70 GLU A O 1
ATOM 539 N N . GLY A 1 71 ? -14.294 13.639 23.374 1.00 86.62 71 GLY A N 1
ATOM 540 C CA . GLY A 1 71 ? -13.977 13.331 24.770 1.00 86.62 71 GLY A CA 1
ATOM 541 C C . GLY A 1 71 ? -13.636 11.859 25.034 1.00 86.62 71 GLY A C 1
ATOM 542 O O . GLY A 1 71 ? -12.841 11.239 24.321 1.00 86.62 71 GLY A O 1
ATOM 543 N N . GLU A 1 72 ? -14.230 11.296 26.087 1.00 86.94 72 GLU A N 1
ATOM 544 C CA . GLU A 1 72 ? -13.944 9.925 26.527 1.00 86.94 72 GLU A CA 1
ATOM 545 C C . GLU A 1 72 ? -14.449 8.872 25.528 1.00 86.94 72 GLU A C 1
ATOM 547 O O . GLU A 1 72 ? -13.769 7.879 25.270 1.00 86.94 72 GLU A O 1
ATOM 552 N N . SER A 1 73 ? -15.593 9.115 24.881 1.00 88.19 73 SER A N 1
ATOM 553 C CA . SER A 1 73 ? -16.153 8.212 23.865 1.00 88.19 73 SER A CA 1
ATOM 554 C C . SER A 1 73 ? -15.214 8.039 22.671 1.00 88.19 73 SER A C 1
ATOM 556 O O . SER A 1 73 ? -15.047 6.923 22.164 1.00 88.19 73 SER A O 1
ATOM 558 N N . LEU A 1 74 ? -14.559 9.126 22.247 1.00 89.88 74 LEU A N 1
ATOM 559 C CA . LEU A 1 74 ? -13.531 9.090 21.208 1.00 89.88 74 LEU A CA 1
ATOM 560 C C . LEU A 1 74 ? -12.317 8.279 21.662 1.00 89.88 74 LEU A C 1
ATOM 562 O O . LEU A 1 74 ? -11.848 7.410 20.930 1.00 89.88 74 LEU A O 1
ATOM 566 N N . ARG A 1 75 ? -11.828 8.529 22.881 1.00 87.88 75 ARG A N 1
ATOM 567 C CA . ARG A 1 75 ? -10.664 7.835 23.447 1.00 87.88 75 ARG A CA 1
ATOM 568 C C . ARG A 1 75 ? -10.893 6.323 23.538 1.00 87.88 75 ARG A C 1
ATOM 570 O O . ARG A 1 75 ? -10.050 5.555 23.077 1.00 87.88 75 ARG A O 1
ATOM 577 N N . VAL A 1 76 ? -12.034 5.893 24.078 1.00 89.44 76 VAL A N 1
ATOM 578 C CA . VAL A 1 76 ? -12.397 4.469 24.184 1.00 89.44 76 VAL A CA 1
ATOM 579 C C . VAL A 1 76 ? -12.532 3.836 22.797 1.00 89.44 76 VAL A C 1
ATOM 581 O O . VAL A 1 76 ? -11.998 2.751 22.556 1.00 89.44 76 VAL A O 1
ATOM 584 N N . SER A 1 77 ? -13.192 4.527 21.863 1.00 91.06 77 SER A N 1
ATOM 585 C CA . SER A 1 77 ? -13.374 4.037 20.491 1.00 91.06 77 SER A CA 1
ATOM 586 C C . SER A 1 77 ? -12.052 3.913 19.735 1.00 91.06 77 SER A C 1
ATOM 588 O O . SER A 1 77 ? -11.847 2.921 19.037 1.00 91.06 77 SER A O 1
ATOM 590 N N . TYR A 1 78 ? -11.147 4.878 19.908 1.00 91.94 78 TYR A N 1
ATOM 591 C CA . TYR A 1 78 ? -9.809 4.863 19.326 1.00 91.94 78 TYR A CA 1
ATOM 592 C C . TYR A 1 78 ? -8.984 3.685 19.848 1.00 91.94 78 TYR A C 1
ATOM 594 O O . TYR A 1 78 ? -8.421 2.934 19.056 1.00 91.94 78 TYR A O 1
ATOM 602 N N . LEU A 1 79 ? -8.948 3.478 21.170 1.00 91.12 79 LEU A N 1
ATOM 603 C CA . LEU A 1 79 ? -8.199 2.369 21.770 1.00 91.12 79 LEU A CA 1
ATOM 604 C C . LEU A 1 79 ? -8.734 1.010 21.310 1.00 91.12 79 LEU A C 1
ATOM 606 O O . LEU A 1 79 ? -7.953 0.125 20.965 1.00 91.12 79 LEU A O 1
ATOM 610 N N . ARG A 1 80 ? -10.064 0.855 21.250 1.00 92.88 80 ARG A N 1
ATOM 611 C CA . ARG A 1 80 ? -10.694 -0.365 20.726 1.00 92.88 80 ARG A CA 1
ATOM 612 C C . ARG A 1 80 ? -10.349 -0.586 19.256 1.00 92.88 80 ARG A C 1
ATOM 614 O O . ARG A 1 80 ? -10.026 -1.701 18.879 1.00 92.88 80 ARG A O 1
ATOM 621 N N . PHE A 1 81 ? -10.389 0.460 18.438 1.00 93.88 81 PHE A N 1
ATOM 622 C CA . PHE A 1 81 ? -10.037 0.376 17.022 1.00 93.88 81 PHE A CA 1
ATOM 623 C C . PHE A 1 81 ? -8.565 0.012 16.801 1.00 93.88 81 PHE A C 1
ATOM 625 O O . PHE A 1 81 ? -8.282 -0.879 16.011 1.00 93.88 81 PHE A O 1
ATOM 632 N N . ALA A 1 82 ? -7.638 0.646 17.524 1.00 93.31 82 ALA A N 1
ATOM 633 C CA . ALA A 1 82 ? -6.214 0.323 17.446 1.00 93.31 82 ALA A CA 1
ATOM 634 C C . ALA A 1 82 ? -5.933 -1.128 17.873 1.00 93.31 82 ALA A C 1
ATOM 636 O O . ALA A 1 82 ? -5.092 -1.797 17.276 1.00 93.31 82 ALA A O 1
ATOM 637 N N . LYS A 1 83 ? -6.674 -1.629 18.870 1.00 93.81 83 LYS A N 1
ATOM 638 C CA . LYS A 1 83 ? -6.629 -3.034 19.281 1.00 93.81 83 LYS A CA 1
ATOM 639 C C . LYS A 1 83 ? -7.152 -3.968 18.182 1.00 93.81 83 LYS A C 1
ATOM 641 O O . LYS A 1 83 ? -6.442 -4.895 17.818 1.00 93.81 83 LYS A O 1
ATOM 646 N N . LEU A 1 84 ? -8.327 -3.683 17.617 1.00 93.19 84 LEU A N 1
ATOM 647 C CA . LEU A 1 84 ? -8.911 -4.477 16.528 1.00 93.19 84 LEU A CA 1
ATOM 648 C C . LEU A 1 84 ? -8.018 -4.493 15.277 1.00 93.19 84 LEU A C 1
ATOM 650 O O . LEU A 1 84 ? -7.888 -5.532 14.646 1.00 93.19 84 LEU A O 1
ATOM 654 N N . LEU A 1 85 ? -7.356 -3.378 14.941 1.00 93.50 85 LEU A N 1
ATOM 655 C CA . LEU A 1 85 ? -6.355 -3.341 13.866 1.00 93.50 85 LEU A CA 1
ATOM 656 C C . LEU A 1 85 ? -5.238 -4.372 14.093 1.00 93.50 85 LEU A C 1
ATOM 658 O O . LEU A 1 85 ? -4.911 -5.109 13.169 1.00 93.50 85 LEU A O 1
ATOM 662 N N . SER A 1 86 ? -4.699 -4.440 15.316 1.00 93.25 86 SER A N 1
ATOM 663 C CA . SER A 1 86 ? -3.666 -5.417 15.699 1.00 93.25 86 SER A CA 1
ATOM 664 C C . SER A 1 86 ? -4.193 -6.849 15.615 1.00 93.25 86 SER A C 1
ATOM 666 O O . SER A 1 86 ? -3.536 -7.702 15.037 1.00 93.25 86 SER A O 1
ATOM 668 N N . GLU A 1 87 ? -5.392 -7.111 16.144 1.00 93.00 87 GLU A N 1
ATOM 669 C CA . GLU A 1 87 ? -5.984 -8.457 16.179 1.00 93.00 87 GLU A CA 1
ATOM 670 C C . GLU A 1 87 ? -6.308 -8.992 14.775 1.00 93.00 87 GLU A C 1
ATOM 672 O O . GLU A 1 87 ? -6.011 -10.146 14.469 1.00 93.00 87 GLU A O 1
ATOM 677 N N . VAL A 1 88 ? -6.871 -8.156 13.892 1.00 91.31 88 VAL A N 1
ATOM 678 C CA . VAL A 1 88 ? -7.151 -8.550 12.499 1.00 91.31 88 VAL A CA 1
ATOM 679 C C . VAL A 1 88 ? -5.852 -8.763 11.719 1.00 91.31 88 VAL A C 1
ATOM 681 O O . VAL A 1 88 ? -5.761 -9.704 10.930 1.00 91.31 88 VAL A O 1
ATOM 684 N N . ALA A 1 89 ? -4.835 -7.926 11.945 1.00 88.94 89 ALA A N 1
ATOM 685 C CA . ALA A 1 89 ? -3.523 -8.120 11.334 1.00 88.94 89 ALA A CA 1
ATOM 686 C C . ALA A 1 89 ? -2.891 -9.449 11.778 1.00 88.94 89 ALA A C 1
ATOM 688 O O . ALA A 1 89 ? -2.496 -10.251 10.930 1.00 88.94 89 ALA A O 1
ATOM 689 N N . GLU A 1 90 ? -2.901 -9.740 13.081 1.00 88.75 90 GLU A N 1
ATOM 690 C CA . GLU A 1 90 ? -2.361 -10.982 13.646 1.00 88.75 90 GLU A CA 1
ATOM 691 C C . GLU A 1 90 ? -3.051 -12.228 13.071 1.00 88.75 90 GLU A C 1
ATOM 693 O O . GLU A 1 90 ? -2.371 -13.186 12.702 1.00 88.75 90 GLU A O 1
ATOM 698 N N . GLN A 1 91 ? -4.379 -12.205 12.899 1.00 85.31 91 GLN A N 1
ATOM 699 C CA . GLN A 1 91 ? -5.102 -13.299 12.233 1.00 85.31 91 GLN A CA 1
ATOM 700 C C . GLN A 1 91 ? -4.686 -13.507 10.775 1.00 85.31 91 GLN A C 1
ATOM 702 O O . GLN A 1 91 ? -4.726 -14.626 10.271 1.00 85.31 91 GLN A O 1
ATOM 707 N N . SER A 1 92 ? -4.265 -12.439 10.100 1.00 79.12 92 SER A N 1
ATOM 708 C CA . SER A 1 92 ? -3.756 -12.499 8.729 1.00 79.12 92 SER A CA 1
ATOM 709 C C . SER A 1 92 ? -2.283 -12.917 8.636 1.00 79.12 92 SER A C 1
ATOM 711 O O . SER A 1 92 ? -1.731 -12.960 7.538 1.00 79.12 92 SER A O 1
ATOM 713 N N . GLY A 1 93 ? -1.640 -13.214 9.771 1.00 82.19 93 GLY A N 1
ATOM 714 C CA . GLY A 1 93 ? -0.225 -13.576 9.837 1.00 82.19 93 GLY A CA 1
ATOM 715 C C . GLY A 1 93 ? 0.730 -12.394 9.665 1.00 82.19 93 GLY A C 1
ATOM 716 O O . GLY A 1 93 ? 1.915 -12.614 9.429 1.00 82.19 93 GLY A O 1
ATOM 717 N N . THR A 1 94 ? 0.239 -11.155 9.775 1.00 85.06 94 THR A N 1
ATOM 718 C CA . THR A 1 94 ? 1.057 -9.940 9.690 1.00 85.06 94 THR A CA 1
ATOM 719 C C . THR A 1 94 ? 1.072 -9.202 11.023 1.00 85.06 94 THR A C 1
ATOM 721 O O . THR A 1 94 ? 0.110 -9.236 11.790 1.00 85.06 94 THR A O 1
ATOM 724 N N . GLN A 1 95 ? 2.170 -8.516 11.331 1.00 88.88 95 GLN A N 1
ATOM 725 C CA . GLN A 1 95 ? 2.210 -7.583 12.451 1.00 88.88 95 GLN A CA 1
ATOM 726 C C . GLN A 1 95 ? 1.907 -6.179 11.933 1.00 88.88 95 GLN A C 1
ATOM 728 O O . GLN A 1 95 ? 2.668 -5.634 11.135 1.00 88.88 95 GLN A O 1
ATOM 733 N N . PHE A 1 96 ? 0.823 -5.566 12.412 1.00 92.06 96 PHE A N 1
ATOM 734 C CA . PHE A 1 96 ? 0.479 -4.179 12.097 1.00 92.06 96 PHE A CA 1
ATOM 735 C C . PHE A 1 96 ? -0.238 -3.504 13.266 1.00 92.06 96 PHE A C 1
ATOM 737 O O . PHE A 1 96 ? -1.207 -4.029 13.810 1.00 92.06 96 PHE A O 1
ATOM 744 N N . ARG A 1 97 ? 0.230 -2.322 13.672 1.00 93.56 97 ARG A N 1
ATOM 745 C CA . ARG A 1 97 ? -0.321 -1.573 14.803 1.00 93.56 97 ARG A CA 1
ATOM 746 C C . ARG A 1 97 ? -0.260 -0.073 14.560 1.00 93.56 97 ARG A C 1
ATOM 748 O O . ARG A 1 97 ? 0.752 0.467 14.126 1.00 93.56 97 ARG A O 1
ATOM 755 N N . LEU A 1 98 ? -1.333 0.611 14.947 1.00 93.06 98 LEU A N 1
ATOM 756 C CA . LEU A 1 98 ? -1.373 2.064 15.067 1.00 93.06 98 LEU A CA 1
ATOM 757 C C . LEU A 1 98 ? -0.912 2.487 16.469 1.00 93.06 98 LEU A C 1
ATOM 759 O O . LEU A 1 98 ? -1.488 2.059 17.472 1.00 93.06 98 LEU A O 1
ATOM 763 N N . VAL A 1 99 ? 0.100 3.350 16.540 1.00 89.75 99 VAL A N 1
ATOM 764 C CA . VAL A 1 99 ? 0.700 3.814 17.792 1.00 89.75 99 VAL A CA 1
ATOM 765 C C . VAL A 1 99 ? 0.481 5.313 17.966 1.00 89.75 99 VAL A C 1
ATOM 767 O O . VAL A 1 99 ? 0.819 6.132 17.110 1.00 89.75 99 VAL A O 1
ATOM 770 N N . LYS A 1 100 ? -0.075 5.676 19.125 1.00 85.62 100 LYS A N 1
ATOM 771 C CA . LYS A 1 100 ? -0.159 7.060 19.594 1.00 85.62 100 LYS A CA 1
ATOM 772 C C . LYS A 1 100 ? 1.035 7.348 20.509 1.00 85.62 100 LYS A C 1
ATOM 774 O O . LYS A 1 100 ? 1.171 6.656 21.521 1.00 85.62 100 LYS A O 1
ATOM 779 N N . PRO A 1 101 ? 1.873 8.361 20.231 1.00 76.94 101 PRO A N 1
ATOM 780 C CA . PRO A 1 101 ? 2.985 8.690 21.114 1.00 76.94 101 PRO A CA 1
ATOM 781 C C . PRO A 1 101 ? 2.495 9.224 22.464 1.00 76.94 101 PRO A C 1
ATOM 783 O O . PRO A 1 101 ? 1.474 9.913 22.568 1.00 76.94 101 PRO A O 1
ATOM 786 N N . ALA A 1 102 ? 3.268 8.946 23.513 1.00 67.94 102 ALA A N 1
ATOM 787 C CA . ALA A 1 102 ? 3.031 9.490 24.842 1.00 67.94 102 ALA A CA 1
ATOM 788 C C . ALA A 1 102 ? 3.444 10.973 24.884 1.00 67.94 102 ALA A C 1
ATOM 790 O O . ALA A 1 102 ? 4.608 11.303 25.087 1.00 67.94 102 ALA A O 1
ATOM 791 N N . GLY A 1 103 ? 2.489 11.882 24.687 1.00 59.22 103 GLY A N 1
ATOM 792 C CA . GLY A 1 103 ? 2.693 13.322 24.853 1.00 59.22 103 GLY A CA 1
ATOM 793 C C . GLY A 1 103 ? 1.811 13.858 25.972 1.00 59.22 103 GLY A C 1
ATOM 794 O O . GLY A 1 103 ? 0.605 13.970 25.785 1.00 59.22 103 GLY A O 1
ATOM 795 N N . ARG A 1 104 ? 2.393 14.200 27.131 1.00 51.47 104 ARG A N 1
ATOM 796 C CA . ARG A 1 104 ? 1.633 14.765 28.265 1.00 51.47 104 ARG A CA 1
ATOM 797 C C . ARG A 1 104 ? 1.117 16.194 28.015 1.00 51.47 104 ARG A C 1
ATOM 799 O O . ARG A 1 104 ? 0.161 16.568 28.674 1.00 51.47 104 ARG A O 1
ATOM 806 N N . ASN A 1 105 ? 1.683 16.938 27.052 1.00 53.12 105 ASN A N 1
ATOM 807 C CA . ASN A 1 105 ? 1.420 18.376 26.839 1.00 53.12 105 ASN A CA 1
ATOM 808 C C . ASN A 1 105 ? 1.261 18.800 25.356 1.00 53.12 105 ASN A C 1
ATOM 810 O O . ASN A 1 105 ? 1.560 19.941 25.023 1.00 53.12 105 ASN A O 1
ATOM 814 N N . ARG A 1 106 ? 0.855 17.912 24.440 1.00 59.66 106 ARG A N 1
ATOM 815 C CA . ARG A 1 106 ? 0.666 18.274 23.016 1.00 59.66 106 ARG A CA 1
ATOM 816 C C . ARG A 1 106 ? -0.813 18.358 22.662 1.00 59.66 106 ARG A C 1
ATOM 818 O O . ARG A 1 106 ? -1.601 17.540 23.140 1.00 59.66 106 ARG A O 1
ATOM 825 N N . THR A 1 107 ? -1.173 19.323 21.820 1.00 61.28 107 THR A N 1
ATOM 826 C CA . THR A 1 107 ? -2.530 19.421 21.266 1.00 61.28 107 THR A CA 1
ATOM 827 C C . THR A 1 107 ? -2.788 18.283 20.269 1.00 61.28 107 THR A C 1
ATOM 829 O O . THR A 1 107 ? -1.852 17.666 19.757 1.00 61.28 107 THR A O 1
ATOM 832 N N . SER A 1 108 ? -4.058 17.959 20.002 1.00 62.16 108 SER A N 1
ATOM 833 C CA . SER A 1 108 ? -4.440 16.849 19.109 1.00 62.16 108 SER A CA 1
ATOM 834 C C . SER A 1 108 ? -3.870 16.965 17.686 1.00 62.16 108 SER A C 1
ATOM 836 O O . SER A 1 108 ? -3.640 15.936 17.050 1.00 62.16 108 SER A O 1
ATOM 838 N N . ASP A 1 109 ? -3.598 18.182 17.210 1.00 65.56 109 ASP A N 1
ATOM 839 C CA . ASP A 1 109 ? -3.001 18.436 15.891 1.00 65.56 109 ASP A CA 1
ATOM 840 C C . ASP A 1 109 ? -1.481 18.203 15.867 1.00 65.56 109 ASP A C 1
ATOM 842 O O . ASP A 1 109 ? -0.930 17.786 14.852 1.00 65.56 109 ASP A O 1
ATOM 846 N N . GLU A 1 110 ? -0.800 18.387 17.000 1.00 71.50 110 GLU A N 1
ATOM 847 C CA . GLU A 1 110 ? 0.659 18.231 17.142 1.00 71.50 110 GLU A CA 1
ATOM 848 C C . GLU A 1 110 ? 1.078 16.802 17.540 1.00 71.50 110 GLU A C 1
ATOM 850 O O . GLU A 1 110 ? 2.267 16.462 17.617 1.00 71.50 110 GLU A O 1
ATOM 855 N N . LEU A 1 111 ? 0.101 15.946 17.845 1.00 82.31 111 LEU A N 1
ATOM 856 C CA . LEU A 1 111 ? 0.310 14.546 18.197 1.00 82.31 111 LEU A CA 1
ATOM 857 C C . LEU A 1 111 ? 0.410 13.687 16.933 1.00 82.31 111 LEU A C 1
ATOM 859 O O . LEU A 1 111 ? -0.578 13.109 16.490 1.00 82.31 111 LEU A O 1
ATOM 863 N N . LEU A 1 112 ? 1.614 13.576 16.374 1.00 86.00 112 LEU A N 1
ATOM 864 C CA . LEU A 1 112 ? 1.894 12.696 15.236 1.00 86.00 112 LEU A CA 1
ATOM 865 C C . LEU A 1 112 ? 1.823 11.226 15.652 1.00 86.00 112 LEU A C 1
ATOM 867 O O . LEU A 1 112 ? 2.637 10.757 16.440 1.00 86.00 112 LEU A O 1
ATOM 871 N N . CYS A 1 113 ? 0.841 10.501 15.135 1.00 88.56 113 CYS A N 1
ATOM 872 C CA . CYS A 1 113 ? 0.762 9.055 15.278 1.00 88.56 113 CYS A CA 1
ATOM 873 C C . CYS A 1 113 ? 1.654 8.382 14.233 1.00 88.56 113 CYS A C 1
ATOM 875 O O . CYS A 1 113 ? 1.982 8.966 13.200 1.00 88.56 113 CYS A O 1
ATOM 877 N N . HIS A 1 114 ? 2.026 7.134 14.486 1.00 89.94 114 HIS A N 1
ATOM 878 C CA . HIS A 1 114 ? 2.783 6.333 13.531 1.00 89.94 114 HIS A CA 1
ATOM 879 C C . HIS A 1 114 ? 2.265 4.903 13.483 1.00 89.94 114 HIS A C 1
ATOM 881 O O . HIS A 1 114 ? 1.559 4.447 14.384 1.00 89.94 114 HIS A O 1
ATOM 887 N N . PHE A 1 115 ? 2.631 4.201 12.419 1.00 91.81 115 PHE A N 1
ATOM 888 C CA . PHE A 1 115 ? 2.338 2.786 12.259 1.00 91.81 115 PHE A CA 1
ATOM 889 C C . PHE A 1 115 ? 3.597 1.968 12.518 1.00 91.81 115 PHE A C 1
ATOM 891 O O . PHE A 1 115 ? 4.707 2.363 12.158 1.00 91.81 115 PHE A O 1
ATOM 898 N N . GLU A 1 116 ? 3.418 0.826 13.158 1.00 91.19 116 GLU A N 1
ATOM 899 C CA . GLU A 1 116 ? 4.451 -0.184 13.326 1.00 91.19 116 GLU A CA 1
ATOM 900 C C . GLU A 1 116 ? 3.984 -1.459 12.643 1.00 91.19 116 GLU A C 1
ATOM 902 O O . GLU A 1 116 ? 2.805 -1.804 12.719 1.00 91.19 116 GLU A O 1
ATOM 907 N N . GLY A 1 117 ? 4.893 -2.171 11.992 1.00 88.00 117 GLY A N 1
ATOM 908 C CA . GLY A 1 117 ? 4.549 -3.422 11.342 1.00 88.00 117 GLY A CA 1
ATOM 909 C C . GLY A 1 117 ? 5.681 -4.055 10.563 1.00 88.00 117 GLY A C 1
ATOM 910 O O . GLY A 1 117 ? 6.820 -3.579 10.587 1.00 88.00 117 GLY A O 1
ATOM 911 N N . ASP A 1 118 ? 5.345 -5.149 9.894 1.00 82.06 118 ASP A N 1
ATOM 912 C CA . ASP A 1 118 ? 6.238 -5.798 8.942 1.00 82.06 118 ASP A CA 1
ATOM 913 C C . ASP A 1 118 ? 6.362 -4.921 7.693 1.00 82.06 118 ASP A C 1
ATOM 915 O O . ASP A 1 118 ? 5.358 -4.448 7.157 1.00 82.06 118 ASP A O 1
ATOM 919 N N . SER A 1 119 ? 7.585 -4.686 7.212 1.00 72.69 119 SER A N 1
ATOM 920 C CA . SER A 1 119 ? 7.764 -4.005 5.928 1.00 72.69 119 SER A CA 1
ATOM 921 C C . SER A 1 119 ? 7.359 -4.959 4.806 1.00 72.69 119 SER A C 1
ATOM 923 O O . SER A 1 119 ? 8.049 -5.939 4.506 1.00 72.69 119 SER A O 1
ATOM 925 N N . LEU A 1 120 ? 6.210 -4.676 4.192 1.00 66.62 120 LEU A N 1
ATOM 926 C CA . LEU A 1 120 ? 5.677 -5.476 3.091 1.00 66.62 120 LEU A CA 1
ATOM 927 C C . LEU A 1 120 ? 6.475 -5.270 1.800 1.00 66.62 120 LEU A C 1
ATOM 929 O O . LEU A 1 120 ? 6.476 -6.147 0.937 1.00 66.62 120 LEU A O 1
ATOM 933 N N . SER A 1 121 ? 7.203 -4.161 1.667 1.00 55.91 121 SER A N 1
ATOM 934 C CA . SER A 1 121 ? 8.111 -3.922 0.542 1.00 55.91 121 SER A CA 1
ATOM 935 C C . SER A 1 121 ? 9.317 -4.877 0.529 1.00 55.91 121 SER A C 1
ATOM 937 O O . SER A 1 121 ? 9.739 -5.286 -0.554 1.00 55.91 121 SER A O 1
ATOM 939 N N . GLY A 1 122 ? 9.801 -5.341 1.689 1.00 45.22 122 GLY A N 1
ATOM 940 C CA . GLY A 1 122 ? 10.800 -6.420 1.772 1.00 45.22 122 GLY A CA 1
ATOM 941 C C . GLY A 1 122 ? 10.230 -7.802 1.422 1.00 45.22 122 GLY A C 1
ATOM 942 O O . GLY A 1 122 ? 10.845 -8.559 0.671 1.00 45.22 122 GLY A O 1
ATOM 943 N N . LEU A 1 123 ? 9.015 -8.093 1.899 1.00 45.19 123 LEU A N 1
ATOM 944 C CA . LEU A 1 123 ? 8.292 -9.341 1.618 1.00 45.19 123 LEU A CA 1
ATOM 945 C C . LEU A 1 123 ? 7.844 -9.460 0.156 1.00 45.19 123 LEU A C 1
ATOM 947 O O . LEU A 1 123 ? 7.792 -10.562 -0.371 1.00 45.19 123 LEU A O 1
ATOM 951 N N . ARG A 1 124 ? 7.554 -8.354 -0.538 1.00 43.41 124 ARG A N 1
ATOM 952 C CA . ARG A 1 124 ? 7.211 -8.375 -1.971 1.00 43.41 124 ARG A CA 1
ATOM 953 C C . ARG A 1 124 ? 8.399 -8.711 -2.864 1.00 43.41 124 ARG A C 1
ATOM 955 O O . ARG A 1 124 ? 8.200 -9.367 -3.878 1.00 43.41 124 ARG A O 1
ATOM 962 N N . LEU A 1 125 ? 9.617 -8.321 -2.483 1.00 42.28 125 LEU A N 1
ATOM 963 C CA . LEU A 1 125 ? 10.836 -8.741 -3.180 1.00 42.28 125 LEU A CA 1
ATOM 964 C C . LEU A 1 125 ? 11.086 -10.242 -3.010 1.00 42.28 125 LEU A C 1
ATOM 966 O O . LEU A 1 125 ? 11.435 -10.901 -3.986 1.00 42.28 125 LEU A O 1
ATOM 970 N N . SER A 1 126 ? 10.849 -10.799 -1.817 1.00 35.12 126 SER A N 1
ATOM 971 C CA . SER A 1 126 ? 10.975 -12.243 -1.587 1.00 35.12 126 SER A CA 1
ATOM 972 C C . SER A 1 126 ? 9.822 -13.050 -2.190 1.00 35.12 126 SER A C 1
ATOM 974 O O . SER A 1 126 ? 10.081 -14.103 -2.748 1.00 35.12 126 SER A O 1
ATOM 976 N N . HIS A 1 127 ? 8.576 -12.563 -2.172 1.00 32.84 127 HIS A N 1
ATOM 977 C CA . HIS A 1 127 ? 7.439 -13.271 -2.780 1.00 32.84 127 HIS A CA 1
ATOM 978 C C . HIS A 1 127 ? 7.435 -13.200 -4.311 1.00 32.84 127 HIS A C 1
ATOM 980 O O . HIS A 1 127 ? 7.064 -14.175 -4.954 1.00 32.84 127 HIS A O 1
ATOM 986 N N . ALA A 1 128 ? 7.862 -12.080 -4.908 1.00 37.91 128 ALA A N 1
ATOM 987 C CA . ALA A 1 128 ? 8.032 -11.986 -6.361 1.00 37.91 128 ALA A CA 1
ATOM 988 C C . ALA A 1 128 ? 9.194 -12.856 -6.863 1.00 37.91 128 ALA A C 1
ATOM 990 O O . ALA A 1 128 ? 9.153 -13.317 -7.992 1.00 37.91 128 ALA A O 1
ATOM 991 N N . THR A 1 129 ? 10.204 -13.117 -6.026 1.00 43.00 129 THR A N 1
ATOM 992 C CA . THR A 1 129 ? 11.292 -14.048 -6.366 1.00 43.00 129 THR A CA 1
ATOM 993 C C . THR A 1 129 ? 10.993 -15.498 -5.977 1.00 43.00 129 THR A C 1
ATOM 995 O O . THR A 1 129 ? 11.545 -16.397 -6.599 1.00 43.00 129 THR A O 1
ATOM 998 N N . SER A 1 130 ? 10.115 -15.765 -5.001 1.00 35.75 130 SER A N 1
ATOM 999 C CA . SER A 1 130 ? 9.775 -17.130 -4.566 1.00 35.75 130 SER A CA 1
ATOM 1000 C C . SER A 1 130 ? 8.596 -17.744 -5.323 1.00 35.75 130 SER A C 1
ATOM 1002 O O . SER A 1 130 ? 8.581 -18.959 -5.517 1.00 35.75 130 SER A O 1
ATOM 1004 N N . LEU A 1 131 ? 7.631 -16.936 -5.788 1.00 34.25 131 LEU A N 1
ATOM 1005 C CA . LEU A 1 131 ? 6.498 -17.430 -6.583 1.00 34.25 131 LEU A CA 1
ATOM 1006 C C . LEU A 1 131 ? 6.928 -17.995 -7.947 1.00 34.25 131 LEU A C 1
ATOM 1008 O O . LEU A 1 131 ? 6.230 -18.862 -8.459 1.00 34.25 131 LEU A O 1
ATOM 1012 N N . ASP A 1 132 ? 8.094 -17.602 -8.469 1.00 39.09 132 ASP A N 1
ATOM 1013 C CA . ASP A 1 132 ? 8.664 -18.180 -9.695 1.00 39.09 132 ASP A CA 1
ATOM 1014 C C . ASP A 1 132 ? 9.521 -19.438 -9.444 1.00 39.09 132 ASP A C 1
ATOM 1016 O O . ASP A 1 132 ? 9.848 -20.163 -10.382 1.00 39.09 132 ASP A O 1
ATOM 1020 N N . VAL A 1 133 ? 9.869 -19.753 -8.188 1.00 41.44 133 VAL A N 1
ATOM 1021 C CA . VAL A 1 133 ? 10.703 -20.927 -7.857 1.00 41.44 133 VAL A CA 1
ATOM 1022 C C . VAL A 1 133 ? 9.853 -22.134 -7.436 1.00 41.44 133 VAL A C 1
ATOM 1024 O O . VAL A 1 133 ? 10.211 -23.277 -7.732 1.00 41.44 133 VAL A O 1
ATOM 1027 N N . GLU A 1 134 ? 8.694 -21.928 -6.803 1.00 31.89 134 GLU A N 1
ATOM 1028 C CA . GLU A 1 134 ? 7.872 -23.048 -6.312 1.00 31.89 134 GLU A CA 1
ATOM 1029 C C . GLU A 1 134 ? 6.998 -23.718 -7.388 1.00 31.89 134 GLU A C 1
ATOM 1031 O O . GLU A 1 134 ? 6.717 -24.914 -7.278 1.00 31.89 134 GLU A O 1
ATOM 1036 N N . SER A 1 135 ? 6.636 -23.031 -8.479 1.00 34.06 135 SER A N 1
ATOM 1037 C CA . SER A 1 135 ? 5.865 -23.641 -9.579 1.00 34.06 135 SER A CA 1
ATOM 1038 C C . SER A 1 135 ? 6.689 -24.517 -10.533 1.00 34.06 135 SER A C 1
ATOM 1040 O O . SER A 1 135 ? 6.105 -25.209 -11.361 1.00 34.06 135 SER A O 1
ATOM 1042 N N . VAL A 1 136 ? 8.021 -24.558 -10.396 1.00 38.22 136 VAL A N 1
ATOM 1043 C CA . VAL A 1 136 ? 8.908 -25.412 -11.220 1.00 38.22 136 VAL A CA 1
ATOM 1044 C C . VAL A 1 136 ? 9.231 -26.754 -10.534 1.00 38.22 136 VAL A C 1
ATOM 1046 O O . VAL A 1 136 ? 9.858 -27.635 -11.114 1.00 38.22 136 VAL A O 1
ATOM 1049 N N . SER A 1 137 ? 8.754 -26.983 -9.305 1.00 35.19 137 SER A N 1
ATOM 1050 C CA . SER A 1 137 ? 9.113 -28.186 -8.530 1.00 35.19 137 SER A CA 1
ATOM 1051 C C . SER A 1 137 ? 8.210 -29.411 -8.748 1.00 35.19 137 SER A C 1
ATOM 1053 O O . SER A 1 137 ? 8.316 -30.392 -8.008 1.00 35.19 137 SER A O 1
ATOM 1055 N N . ARG A 1 138 ? 7.341 -29.425 -9.766 1.00 39.75 138 ARG A N 1
ATOM 1056 C CA . ARG A 1 138 ? 6.649 -30.655 -10.185 1.00 39.75 138 ARG A CA 1
ATOM 1057 C C . ARG A 1 138 ? 6.914 -30.930 -11.659 1.00 39.75 138 ARG A C 1
ATOM 1059 O O . ARG A 1 138 ? 6.453 -30.203 -12.521 1.00 39.75 138 ARG A O 1
ATOM 1066 N N . GLU A 1 139 ? 7.644 -32.025 -11.864 1.00 35.28 139 GLU A N 1
ATOM 1067 C CA . GLU A 1 139 ? 8.079 -32.631 -13.127 1.00 35.28 139 GLU A CA 1
ATOM 1068 C C . GLU A 1 139 ? 9.386 -32.079 -13.731 1.00 35.28 139 GLU A C 1
ATOM 1070 O O . GLU A 1 139 ? 9.430 -31.401 -14.746 1.00 35.28 139 GLU A O 1
ATOM 1075 N N . GLY A 1 140 ? 10.504 -32.522 -13.146 1.00 34.41 140 GLY A N 1
ATOM 1076 C CA . GLY A 1 140 ? 11.496 -33.238 -13.955 1.00 34.41 140 GLY A CA 1
ATOM 1077 C C . GLY A 1 140 ? 12.496 -32.445 -14.798 1.00 34.41 140 GLY A C 1
ATOM 1078 O O . GLY A 1 140 ? 13.122 -33.061 -15.657 1.00 34.41 140 GLY A O 1
ATOM 1079 N N . VAL A 1 141 ? 12.727 -31.152 -14.555 1.00 34.75 141 VAL A N 1
ATOM 1080 C CA . VAL A 1 141 ? 13.846 -30.434 -15.194 1.00 34.75 141 VAL A CA 1
ATOM 1081 C C . VAL A 1 141 ? 14.754 -29.839 -14.126 1.00 34.75 141 VAL A C 1
ATOM 1083 O O . VAL A 1 141 ? 14.427 -28.857 -13.469 1.00 34.75 141 VAL A O 1
ATOM 1086 N N . ALA A 1 142 ? 15.915 -30.465 -13.932 1.00 29.56 142 ALA A N 1
ATOM 1087 C CA . ALA A 1 142 ? 16.969 -29.935 -13.083 1.00 29.56 142 ALA A CA 1
ATOM 1088 C C . ALA A 1 142 ? 17.420 -28.571 -13.629 1.00 29.56 142 ALA A C 1
ATOM 1090 O O . ALA A 1 142 ? 18.080 -28.504 -14.669 1.00 29.56 142 ALA A O 1
ATOM 1091 N N . ALA A 1 143 ? 17.072 -27.496 -12.917 1.00 35.03 143 ALA A N 1
ATOM 1092 C CA . ALA A 1 143 ? 17.612 -26.160 -13.130 1.00 35.03 143 ALA A CA 1
ATOM 1093 C C . ALA A 1 143 ? 19.141 -26.218 -12.981 1.00 35.03 143 ALA A C 1
ATOM 1095 O O . ALA A 1 143 ? 19.696 -26.214 -11.883 1.00 35.03 143 ALA A O 1
ATOM 1096 N N . SER A 1 144 ? 19.823 -26.361 -14.112 1.00 33.44 144 SER A N 1
ATOM 1097 C CA . SER A 1 144 ? 21.273 -26.489 -14.190 1.00 33.44 144 SER A CA 1
ATOM 1098 C C . SER A 1 144 ? 21.861 -25.109 -14.452 1.00 33.44 144 SER A C 1
ATOM 1100 O O . SER A 1 144 ? 22.133 -24.738 -15.588 1.00 33.44 144 SER A O 1
ATOM 1102 N N . GLY A 1 145 ? 22.026 -24.333 -13.386 1.00 34.66 145 GLY A N 1
ATOM 1103 C CA . GLY A 1 145 ? 22.761 -23.073 -13.401 1.00 34.66 145 GLY A CA 1
ATOM 1104 C C . GLY A 1 145 ? 22.779 -22.453 -12.005 1.00 34.66 145 GLY A C 1
ATOM 1105 O O . GLY A 1 145 ? 21.714 -22.307 -11.406 1.00 34.66 145 GLY A O 1
ATOM 1106 N N . PRO A 1 146 ? 23.947 -22.106 -11.434 1.00 32.97 146 PRO A N 1
ATOM 1107 C CA . PRO A 1 146 ? 23.988 -21.476 -10.127 1.00 32.97 146 PRO A CA 1
ATOM 1108 C C . PRO A 1 146 ? 23.455 -20.049 -10.264 1.00 32.97 146 PRO A C 1
ATOM 1110 O O . PRO A 1 146 ? 24.134 -19.179 -10.813 1.00 32.97 146 PRO A O 1
ATOM 1113 N N . SER A 1 147 ? 22.252 -19.797 -9.740 1.00 40.97 147 SER A N 1
ATOM 1114 C CA . SER A 1 147 ? 21.795 -18.443 -9.421 1.00 40.97 147 SER A CA 1
ATOM 1115 C C . SER A 1 147 ? 22.755 -17.868 -8.383 1.00 40.97 147 SER A C 1
ATOM 1117 O O . SER A 1 147 ? 22.603 -18.052 -7.174 1.00 40.97 147 SER A O 1
ATOM 1119 N N . THR A 1 148 ? 23.825 -17.254 -8.874 1.00 46.00 148 THR A N 1
ATOM 1120 C CA . THR A 1 148 ? 24.912 -16.753 -8.046 1.00 46.00 148 THR A CA 1
ATOM 1121 C C . THR A 1 148 ? 24.481 -15.391 -7.540 1.00 46.00 148 THR A C 1
ATOM 1123 O O . THR A 1 148 ? 24.573 -14.393 -8.248 1.00 46.00 148 THR A O 1
ATOM 1126 N N . TYR A 1 149 ? 23.967 -15.347 -6.315 1.00 47.00 149 TYR A N 1
ATOM 1127 C CA . TYR A 1 149 ? 23.779 -14.087 -5.612 1.00 47.00 149 TYR A CA 1
ATOM 1128 C C . TYR A 1 149 ? 25.137 -13.379 -5.498 1.00 47.00 149 TYR A C 1
ATOM 1130 O O . TYR A 1 149 ? 26.039 -13.864 -4.813 1.00 47.00 149 TYR A O 1
ATOM 1138 N N . ILE A 1 150 ? 25.293 -12.244 -6.184 1.00 52.09 150 ILE A N 1
ATOM 1139 C CA . ILE A 1 150 ? 26.487 -11.404 -6.077 1.00 52.09 150 ILE A CA 1
ATOM 1140 C C . ILE A 1 150 ? 26.219 -10.373 -4.974 1.00 52.09 150 ILE A C 1
ATOM 1142 O O . ILE A 1 150 ? 25.401 -9.468 -5.181 1.00 52.09 150 ILE A O 1
ATOM 1146 N N . PRO A 1 151 ? 26.878 -10.473 -3.803 1.00 50.50 151 PRO A N 1
ATOM 1147 C CA . PRO A 1 151 ? 26.711 -9.486 -2.749 1.00 50.50 151 PRO A CA 1
ATOM 1148 C C . PRO A 1 151 ? 27.112 -8.103 -3.265 1.00 50.50 151 PRO A C 1
ATOM 1150 O O . PRO A 1 151 ? 28.044 -7.965 -4.054 1.00 50.50 151 PRO A O 1
ATOM 1153 N N . MET A 1 152 ? 26.437 -7.062 -2.783 1.00 53.28 152 MET A N 1
ATOM 1154 C CA . MET A 1 152 ? 26.647 -5.678 -3.232 1.00 53.28 152 MET A CA 1
ATOM 1155 C C . MET A 1 152 ? 28.099 -5.185 -3.059 1.00 53.28 152 MET A C 1
ATOM 1157 O O . MET A 1 152 ? 28.530 -4.270 -3.749 1.00 53.28 152 MET A O 1
ATOM 1161 N N . SER A 1 153 ? 28.875 -5.815 -2.170 1.00 55.84 153 SER A N 1
ATOM 1162 C CA . SER A 1 153 ? 30.313 -5.573 -1.981 1.00 55.84 153 SER A CA 1
ATOM 1163 C C . SER A 1 153 ? 31.198 -6.068 -3.130 1.00 55.84 153 SER A C 1
ATOM 1165 O O . SER A 1 153 ? 32.361 -5.690 -3.194 1.00 55.84 153 SER A O 1
ATOM 1167 N N . ALA A 1 154 ? 30.674 -6.932 -3.999 1.00 58.91 154 ALA A N 1
ATOM 1168 C CA . ALA A 1 154 ? 31.359 -7.482 -5.167 1.00 58.91 154 ALA A CA 1
ATOM 1169 C C . ALA A 1 154 ? 30.884 -6.839 -6.482 1.00 58.91 154 ALA A C 1
ATOM 1171 O O . ALA A 1 154 ? 31.242 -7.304 -7.563 1.00 58.91 154 ALA A O 1
ATOM 1172 N N . TRP A 1 155 ? 30.054 -5.793 -6.408 1.00 64.56 155 TRP A N 1
ATOM 1173 C CA . TRP A 1 155 ? 29.621 -5.064 -7.595 1.00 64.56 155 TRP A CA 1
ATOM 1174 C C . TRP A 1 155 ? 30.762 -4.185 -8.117 1.00 64.56 155 TRP A C 1
ATOM 1176 O O . TRP A 1 155 ? 31.510 -3.623 -7.312 1.00 64.56 155 TRP A O 1
ATOM 1186 N N . PRO A 1 156 ? 30.895 -4.030 -9.446 1.00 66.50 156 PRO A N 1
ATOM 1187 C CA . PRO A 1 156 ? 31.796 -3.032 -10.007 1.00 66.50 156 PRO A CA 1
ATOM 1188 C C . PRO A 1 156 ? 31.394 -1.627 -9.538 1.00 66.50 156 PRO A C 1
ATOM 1190 O O . PRO A 1 156 ? 30.246 -1.393 -9.155 1.00 66.50 156 PRO A O 1
ATOM 1193 N N . ASP A 1 157 ? 32.331 -0.677 -9.580 1.00 68.25 157 ASP A N 1
ATOM 1194 C CA . ASP A 1 157 ? 32.086 0.681 -9.080 1.00 68.25 157 ASP A CA 1
ATOM 1195 C C . ASP A 1 157 ? 30.948 1.408 -9.811 1.00 68.25 157 ASP A C 1
ATOM 1197 O O . ASP A 1 157 ? 30.230 2.200 -9.186 1.00 68.25 157 ASP A O 1
ATOM 1201 N N . GLU A 1 158 ? 30.754 1.060 -11.087 1.00 75.31 158 GLU A N 1
ATOM 1202 C CA . GLU A 1 158 ? 29.665 1.498 -11.955 1.00 75.31 158 GLU A CA 1
ATOM 1203 C C . GLU A 1 158 ? 28.936 0.287 -12.571 1.00 75.31 158 GLU A C 1
ATOM 1205 O O . GLU A 1 158 ? 29.283 -0.145 -13.674 1.00 75.31 158 GLU A O 1
ATOM 1210 N N . PRO A 1 159 ? 27.949 -0.319 -11.882 1.00 79.38 159 PRO A N 1
ATOM 1211 C CA . PRO A 1 159 ? 27.186 -1.422 -12.454 1.00 79.38 159 PRO A CA 1
ATOM 1212 C C . PRO A 1 159 ? 26.359 -0.959 -13.656 1.00 79.38 159 PRO A C 1
ATOM 1214 O O . PRO A 1 159 ? 25.598 0.012 -13.577 1.00 79.38 159 PRO A O 1
ATOM 1217 N N . LEU A 1 160 ? 26.487 -1.694 -14.759 1.00 79.62 160 LEU A N 1
ATOM 1218 C CA . LEU A 1 160 ? 25.737 -1.506 -15.990 1.00 79.62 160 LEU A CA 1
ATOM 1219 C C . LEU A 1 160 ? 24.586 -2.516 -16.057 1.00 79.62 160 LEU A C 1
ATOM 1221 O O . LEU A 1 160 ? 24.790 -3.733 -16.007 1.00 79.62 160 LEU A O 1
ATOM 1225 N N . VAL A 1 161 ? 23.371 -1.991 -16.179 1.00 83.88 161 VAL A N 1
ATOM 1226 C CA . VAL A 1 161 ? 22.126 -2.759 -16.244 1.00 83.88 161 VAL A CA 1
ATOM 1227 C C . VAL A 1 161 ? 21.560 -2.672 -17.655 1.00 83.88 161 VAL A C 1
ATOM 1229 O O . VAL A 1 161 ? 21.253 -1.579 -18.136 1.00 83.88 161 VAL A O 1
ATOM 1232 N N . PHE A 1 162 ? 21.384 -3.817 -18.304 1.00 84.62 162 PHE A N 1
ATOM 1233 C CA . PHE A 1 162 ? 20.693 -3.920 -19.583 1.00 84.62 162 PHE A CA 1
ATOM 1234 C C . PHE A 1 162 ? 19.187 -3.802 -19.362 1.00 84.62 162 PHE A C 1
ATOM 1236 O O . PHE A 1 162 ? 18.626 -4.586 -18.602 1.00 84.62 162 PHE A O 1
ATOM 1243 N N . VAL A 1 163 ? 18.517 -2.853 -20.015 1.00 84.44 163 VAL A N 1
ATOM 1244 C CA . VAL A 1 163 ? 17.058 -2.716 -19.930 1.00 84.44 163 VAL A CA 1
ATOM 1245 C C . VAL A 1 163 ? 16.420 -3.232 -21.213 1.00 84.44 163 VAL A C 1
ATOM 1247 O O . VAL A 1 163 ? 16.544 -2.621 -22.275 1.00 84.44 163 VAL A O 1
ATOM 1250 N N . SER A 1 164 ? 15.702 -4.342 -21.083 1.00 82.44 164 SER A N 1
ATOM 1251 C CA . SER A 1 164 ? 14.963 -4.992 -22.159 1.00 82.44 164 SER A CA 1
ATOM 1252 C C . SER A 1 164 ? 13.489 -4.598 -22.104 1.00 82.44 164 SER A C 1
ATOM 1254 O O . SER A 1 164 ? 12.858 -4.699 -21.050 1.00 82.44 164 SER A O 1
ATOM 1256 N N . PHE A 1 165 ? 12.927 -4.142 -23.227 1.00 79.94 165 PHE A N 1
ATOM 1257 C CA . PHE A 1 165 ? 11.515 -3.765 -23.324 1.00 79.94 165 PHE A CA 1
ATOM 1258 C C . PHE A 1 165 ? 10.997 -3.768 -24.768 1.00 79.94 165 PHE A C 1
ATOM 1260 O O . PHE A 1 165 ? 11.759 -3.676 -25.732 1.00 79.94 165 PHE A O 1
ATOM 1267 N N . ALA A 1 166 ? 9.673 -3.808 -24.934 1.00 76.12 166 ALA A N 1
ATOM 1268 C CA . ALA A 1 166 ? 9.050 -3.687 -26.245 1.00 76.12 166 ALA A CA 1
ATOM 1269 C C . ALA A 1 166 ? 9.077 -2.228 -26.733 1.00 76.12 166 ALA A C 1
ATOM 1271 O O . ALA A 1 166 ? 8.529 -1.335 -26.091 1.00 76.12 166 ALA A O 1
ATOM 1272 N N . VAL A 1 167 ? 9.640 -1.979 -27.923 1.00 70.88 167 VAL A N 1
ATOM 1273 C CA . VAL A 1 167 ? 9.757 -0.624 -28.519 1.00 70.88 167 VAL A CA 1
ATOM 1274 C C . VAL A 1 167 ? 8.427 0.142 -28.538 1.00 70.88 167 VAL A C 1
ATOM 1276 O O . VAL A 1 167 ? 8.403 1.355 -28.330 1.00 70.88 167 VAL A O 1
ATOM 1279 N N . ALA A 1 168 ? 7.313 -0.566 -28.754 1.00 70.06 168 ALA A N 1
ATOM 1280 C CA . ALA A 1 168 ? 5.970 0.016 -28.787 1.00 70.06 168 ALA A CA 1
ATOM 1281 C C . ALA A 1 168 ? 5.578 0.726 -27.473 1.00 70.06 168 ALA A C 1
ATOM 1283 O O . ALA A 1 168 ? 4.681 1.563 -27.467 1.00 70.06 168 ALA A O 1
ATOM 1284 N N . GLU A 1 169 ? 6.273 0.433 -26.374 1.00 74.12 169 GLU A N 1
ATOM 1285 C CA . GLU A 1 169 ? 5.962 0.899 -25.023 1.00 74.12 169 GLU A CA 1
ATOM 1286 C C . GLU A 1 169 ? 7.009 1.878 -24.478 1.00 74.12 169 GLU A C 1
ATOM 1288 O O . GLU A 1 169 ? 7.031 2.165 -23.283 1.00 74.12 169 GLU A O 1
ATOM 1293 N N . THR A 1 170 ? 7.851 2.446 -25.348 1.00 77.88 170 THR A N 1
ATOM 1294 C CA . THR A 1 170 ? 8.931 3.381 -24.975 1.00 77.88 170 THR A CA 1
ATOM 1295 C C . THR A 1 170 ? 8.468 4.471 -23.998 1.00 77.88 170 THR A C 1
ATOM 1297 O O . THR A 1 170 ? 9.101 4.689 -22.971 1.00 77.88 170 THR A O 1
ATOM 1300 N N . ASN A 1 171 ? 7.307 5.091 -24.241 1.00 76.56 171 ASN A N 1
ATOM 1301 C CA . ASN A 1 171 ? 6.766 6.142 -23.368 1.00 76.56 171 ASN A CA 1
ATOM 1302 C C . ASN A 1 171 ? 6.451 5.653 -21.942 1.00 76.56 171 ASN A C 1
ATOM 1304 O O . ASN A 1 171 ? 6.619 6.396 -20.968 1.00 76.56 171 ASN A O 1
ATOM 1308 N N . LEU A 1 172 ? 5.962 4.416 -21.817 1.00 80.25 172 LEU A N 1
ATOM 1309 C CA . LEU A 1 172 ? 5.658 3.795 -20.530 1.00 80.25 172 LEU A CA 1
ATOM 1310 C C . LEU A 1 172 ? 6.958 3.475 -19.788 1.00 80.25 172 LEU A C 1
ATOM 1312 O O . LEU A 1 172 ? 7.094 3.802 -18.608 1.00 80.25 172 LEU A O 1
ATOM 1316 N N . VAL A 1 173 ? 7.932 2.924 -20.511 1.00 82.25 173 VAL A N 1
ATOM 1317 C CA . VAL A 1 173 ? 9.265 2.606 -19.997 1.00 82.25 173 VAL A CA 1
ATOM 1318 C C . VAL A 1 173 ? 9.993 3.864 -19.535 1.00 82.25 173 VAL A C 1
ATOM 1320 O O . VAL A 1 173 ? 10.533 3.878 -18.436 1.00 82.25 173 VAL A O 1
ATOM 1323 N N . ASP A 1 174 ? 9.932 4.967 -20.277 1.00 82.94 174 ASP A N 1
ATOM 1324 C CA . ASP A 1 174 ? 10.540 6.238 -19.868 1.00 82.94 174 ASP A CA 1
ATOM 1325 C C . ASP A 1 174 ? 9.923 6.803 -18.584 1.00 82.94 174 ASP A C 1
ATOM 1327 O O . ASP A 1 174 ? 10.601 7.424 -17.758 1.00 82.94 174 ASP A O 1
ATOM 1331 N N . ARG A 1 175 ? 8.611 6.627 -18.388 1.00 82.19 175 ARG A N 1
ATOM 1332 C CA . ARG A 1 175 ? 7.953 7.006 -17.131 1.00 82.19 175 ARG A CA 1
ATOM 1333 C C . ARG A 1 175 ? 8.417 6.106 -15.987 1.00 82.19 175 ARG A C 1
ATOM 1335 O O . ARG A 1 175 ? 8.781 6.630 -14.935 1.00 82.19 175 ARG A O 1
ATOM 1342 N N . PHE A 1 176 ? 8.441 4.796 -16.214 1.00 85.94 176 PHE A N 1
ATOM 1343 C CA . PHE A 1 176 ? 8.900 3.817 -15.236 1.00 85.94 176 PHE A CA 1
ATOM 1344 C C . PHE A 1 176 ? 10.356 4.065 -14.827 1.00 85.94 176 PHE A C 1
ATOM 1346 O O . PHE A 1 176 ? 10.635 4.219 -13.644 1.00 85.94 176 PHE A O 1
ATOM 1353 N N . MET A 1 177 ? 11.270 4.213 -15.787 1.00 85.56 177 MET A N 1
ATOM 1354 C CA . MET A 1 177 ? 12.694 4.439 -15.528 1.00 85.56 177 MET A CA 1
ATOM 1355 C C . MET A 1 177 ? 12.941 5.738 -14.761 1.00 85.56 177 MET A C 1
ATOM 1357 O O . MET A 1 177 ? 13.750 5.755 -13.837 1.00 85.56 177 MET A O 1
ATOM 1361 N N . ARG A 1 178 ? 12.206 6.818 -15.067 1.00 83.25 178 ARG A N 1
ATOM 1362 C CA . ARG A 1 178 ? 12.288 8.062 -14.281 1.00 83.25 178 ARG A CA 1
ATOM 1363 C C . ARG A 1 178 ? 11.886 7.851 -12.826 1.00 83.25 178 ARG A C 1
ATOM 1365 O O . ARG A 1 178 ? 12.568 8.353 -11.938 1.00 83.25 178 ARG A O 1
ATOM 1372 N N . GLN A 1 179 ? 10.807 7.110 -12.582 1.00 82.06 179 GLN A N 1
ATOM 1373 C CA . GLN A 1 179 ? 10.365 6.790 -11.225 1.00 82.06 179 GLN A CA 1
ATOM 1374 C C . GLN A 1 179 ? 11.342 5.846 -10.522 1.00 82.06 179 GLN A C 1
ATOM 1376 O O . GLN A 1 179 ? 11.667 6.076 -9.361 1.00 82.06 179 GLN A O 1
ATOM 1381 N N . LEU A 1 180 ? 11.853 4.829 -11.216 1.00 84.06 180 LEU A N 1
ATOM 1382 C CA . LEU A 1 180 ? 12.840 3.897 -10.683 1.00 84.06 180 LEU A CA 1
ATOM 1383 C C . LEU A 1 180 ? 14.097 4.649 -10.235 1.00 84.06 180 LEU A C 1
ATOM 1385 O O . LEU A 1 180 ? 14.474 4.570 -9.073 1.00 84.06 180 LEU A O 1
ATOM 1389 N N . ILE A 1 181 ? 14.686 5.459 -11.119 1.00 82.75 181 ILE A N 1
ATOM 1390 C CA . ILE A 1 181 ? 15.894 6.245 -10.831 1.00 82.75 181 ILE A CA 1
ATOM 1391 C C . ILE A 1 181 ? 15.654 7.259 -9.704 1.00 82.75 181 ILE A C 1
ATOM 1393 O O . ILE A 1 181 ? 16.542 7.480 -8.882 1.00 82.75 181 ILE A O 1
ATOM 1397 N N . ALA A 1 182 ? 14.471 7.880 -9.648 1.00 77.75 182 ALA A N 1
ATOM 1398 C CA . ALA A 1 182 ? 14.127 8.827 -8.589 1.00 77.75 182 ALA A CA 1
ATOM 1399 C C . ALA A 1 182 ? 13.993 8.160 -7.211 1.00 77.75 182 ALA A C 1
ATOM 1401 O O . ALA A 1 182 ? 14.323 8.791 -6.209 1.00 77.75 182 ALA A O 1
ATOM 1402 N N . ASN A 1 183 ? 13.537 6.905 -7.171 1.00 79.50 183 ASN A N 1
ATOM 1403 C CA . ASN A 1 183 ? 13.352 6.137 -5.939 1.00 79.50 183 ASN A CA 1
ATOM 1404 C C . ASN A 1 183 ? 14.582 5.308 -5.542 1.00 79.50 183 ASN A C 1
ATOM 1406 O O . ASN A 1 183 ? 14.611 4.748 -4.447 1.00 79.50 183 ASN A O 1
ATOM 1410 N N . LEU A 1 184 ? 15.612 5.226 -6.392 1.00 77.88 184 LEU A N 1
ATOM 1411 C CA . LEU A 1 184 ? 16.879 4.627 -5.992 1.00 77.88 184 LEU A CA 1
ATOM 1412 C C . LEU A 1 184 ? 17.507 5.444 -4.851 1.00 77.88 184 LEU A C 1
ATOM 1414 O O . LEU A 1 184 ? 17.512 6.679 -4.907 1.00 77.88 184 LEU A O 1
ATOM 1418 N N . PRO A 1 185 ? 18.113 4.786 -3.844 1.00 73.69 185 PRO A N 1
ATOM 1419 C CA . PRO A 1 185 ? 18.893 5.481 -2.830 1.00 73.69 185 PRO A CA 1
ATOM 1420 C C . PRO A 1 185 ? 19.924 6.410 -3.484 1.00 73.69 185 PRO A C 1
ATOM 1422 O O . PRO A 1 185 ? 20.557 6.037 -4.473 1.00 73.69 185 PRO A O 1
ATOM 1425 N N . LEU A 1 186 ? 20.155 7.600 -2.914 1.00 66.69 186 LEU A N 1
ATOM 1426 C CA . LEU A 1 186 ? 21.103 8.591 -3.460 1.00 66.69 186 LEU A CA 1
ATOM 1427 C C . LEU A 1 186 ? 22.495 7.999 -3.749 1.00 66.69 186 LEU A C 1
ATOM 1429 O O . LEU A 1 186 ? 23.150 8.382 -4.714 1.00 66.69 186 LEU A O 1
ATOM 1433 N N . ARG A 1 187 ? 22.917 7.016 -2.944 1.00 63.41 187 ARG A N 1
ATOM 1434 C CA . ARG A 1 187 ? 24.184 6.282 -3.105 1.00 63.41 187 ARG A CA 1
ATOM 1435 C C . ARG A 1 187 ? 24.244 5.418 -4.373 1.00 63.41 187 ARG A C 1
ATOM 1437 O O . ARG A 1 187 ? 25.337 5.125 -4.842 1.00 63.41 187 ARG A O 1
ATOM 1444 N N . CYS A 1 188 ? 23.099 5.014 -4.917 1.00 63.66 188 CYS A N 1
ATOM 1445 C CA . CYS A 1 188 ? 22.971 4.185 -6.117 1.00 63.66 188 CYS A CA 1
ATOM 1446 C C . CYS A 1 188 ? 22.711 5.027 -7.375 1.00 63.66 188 CYS A C 1
ATOM 1448 O O . CYS A 1 188 ? 23.158 4.660 -8.458 1.00 63.66 188 CYS A O 1
ATOM 1450 N N . ARG A 1 189 ? 22.037 6.177 -7.235 1.00 66.38 189 ARG A N 1
ATOM 1451 C CA . ARG A 1 189 ? 21.571 7.015 -8.355 1.00 66.38 189 ARG A CA 1
ATOM 1452 C C . ARG A 1 189 ? 22.674 7.477 -9.316 1.00 66.38 189 ARG A C 1
ATOM 1454 O O . ARG A 1 189 ? 22.400 7.661 -10.494 1.00 66.38 189 ARG A O 1
ATOM 1461 N N . HIS A 1 190 ? 23.897 7.660 -8.822 1.00 65.62 190 HIS A N 1
ATOM 1462 C CA . HIS A 1 190 ? 25.048 8.099 -9.625 1.00 65.62 190 HIS A CA 1
ATOM 1463 C C . HIS A 1 190 ? 26.015 6.971 -9.996 1.00 65.62 190 HIS A C 1
ATOM 1465 O O . HIS A 1 190 ? 26.972 7.214 -10.719 1.00 65.62 190 HIS A O 1
ATOM 1471 N N . ARG A 1 191 ? 25.784 5.758 -9.483 1.00 75.00 191 ARG A N 1
ATOM 1472 C CA . ARG A 1 191 ? 26.666 4.605 -9.700 1.00 75.00 191 ARG A CA 1
ATOM 1473 C C . ARG A 1 191 ? 26.087 3.631 -10.716 1.00 75.00 191 ARG A C 1
ATOM 1475 O O . ARG A 1 191 ? 26.835 3.013 -11.454 1.00 75.00 191 ARG A O 1
ATOM 1482 N N . VAL A 1 192 ? 24.764 3.497 -10.775 1.00 78.88 192 VAL A N 1
ATOM 1483 C CA . VAL A 1 192 ? 24.113 2.567 -11.703 1.00 78.88 192 VAL A CA 1
ATOM 1484 C C . VAL A 1 192 ? 23.913 3.230 -13.061 1.00 78.88 192 VAL A C 1
ATOM 1486 O O . VAL A 1 192 ? 23.265 4.274 -13.158 1.00 78.88 192 VAL A O 1
ATOM 1489 N N . ARG A 1 193 ? 24.429 2.597 -14.115 1.00 81.19 193 ARG A N 1
ATOM 1490 C CA . ARG A 1 193 ? 24.174 2.983 -15.505 1.00 81.19 193 ARG A CA 1
ATOM 1491 C C . ARG A 1 193 ? 23.150 2.036 -16.112 1.00 81.19 193 ARG A C 1
ATOM 1493 O O . ARG A 1 193 ? 23.235 0.825 -15.938 1.00 81.19 193 ARG A O 1
ATOM 1500 N N . PHE A 1 194 ? 22.193 2.588 -16.844 1.00 83.25 194 PHE A N 1
ATOM 1501 C CA . PHE A 1 194 ? 21.187 1.812 -17.560 1.00 83.25 194 PHE A CA 1
ATOM 1502 C C . PHE A 1 194 ? 21.479 1.898 -19.047 1.00 83.25 194 PHE A C 1
ATOM 1504 O O . PHE A 1 194 ? 21.568 2.995 -19.587 1.00 83.25 194 PHE A O 1
ATOM 1511 N N . TRP A 1 195 ? 21.642 0.750 -19.694 1.00 80.12 195 TRP A N 1
ATOM 1512 C CA . TRP A 1 195 ? 21.783 0.666 -21.138 1.00 80.12 195 TRP A CA 1
ATOM 1513 C C . TRP A 1 195 ? 20.421 0.366 -21.759 1.00 80.12 195 TRP A C 1
ATOM 1515 O O . TRP A 1 195 ? 19.749 -0.585 -21.351 1.00 80.12 195 TRP A O 1
ATOM 1525 N N . ARG A 1 196 ? 20.006 1.178 -22.736 1.00 76.88 196 ARG A N 1
ATOM 1526 C CA . ARG A 1 196 ? 18.721 1.038 -23.431 1.00 76.88 196 ARG A CA 1
ATOM 1527 C C . ARG A 1 196 ? 18.935 1.059 -24.939 1.00 76.88 196 ARG A C 1
ATOM 1529 O O . ARG A 1 196 ? 19.682 1.892 -25.447 1.00 76.88 196 ARG A O 1
ATOM 1536 N N . PHE A 1 197 ? 18.228 0.198 -25.671 1.00 67.81 197 PHE A N 1
ATOM 1537 C CA . PHE A 1 197 ? 18.387 0.127 -27.128 1.00 67.81 197 PHE A CA 1
ATOM 1538 C C . PHE A 1 197 ? 17.961 1.440 -27.832 1.00 67.81 197 PHE A C 1
ATOM 1540 O O . PHE A 1 197 ? 18.501 1.787 -28.882 1.00 67.81 197 PHE A O 1
ATOM 1547 N N . ASN A 1 198 ? 17.002 2.183 -27.262 1.00 62.03 198 ASN A N 1
ATOM 1548 C CA . ASN A 1 198 ? 16.432 3.387 -27.874 1.00 62.03 198 ASN A CA 1
ATOM 1549 C C . ASN A 1 198 ? 17.343 4.627 -27.781 1.00 62.03 198 ASN A C 1
ATOM 1551 O O . ASN A 1 198 ? 17.256 5.512 -28.634 1.00 62.03 198 ASN A O 1
ATOM 1555 N N . GLU A 1 199 ? 18.239 4.690 -26.793 1.00 53.47 199 GLU A N 1
ATOM 1556 C CA . GLU A 1 199 ? 19.212 5.787 -26.652 1.00 53.47 199 GLU A CA 1
ATOM 1557 C C . GLU A 1 199 ? 20.207 5.799 -27.819 1.00 53.47 199 GLU A C 1
ATOM 1559 O O . GLU A 1 199 ? 20.568 6.848 -28.345 1.00 53.47 199 GLU A O 1
ATOM 1564 N N . VAL A 1 200 ? 20.542 4.615 -28.326 1.00 49.41 200 VAL A N 1
ATOM 1565 C CA . VAL A 1 200 ? 21.430 4.443 -29.473 1.00 49.41 200 VAL A CA 1
ATOM 1566 C C . VAL A 1 200 ? 20.713 4.797 -30.786 1.00 49.41 200 VAL A C 1
ATOM 1568 O O . VAL A 1 200 ? 21.315 5.425 -31.654 1.00 49.41 200 VAL A O 1
ATOM 1571 N N . THR A 1 201 ? 19.415 4.506 -30.944 1.00 49.66 201 THR A N 1
ATOM 1572 C CA . THR A 1 201 ? 18.674 4.914 -32.160 1.00 49.66 201 THR A CA 1
ATOM 1573 C C . THR A 1 201 ? 18.552 6.433 -32.320 1.00 49.66 201 THR A C 1
ATOM 1575 O O . THR A 1 201 ? 18.481 6.911 -33.450 1.00 49.66 201 THR A O 1
ATOM 1578 N N . ALA A 1 202 ? 18.580 7.191 -31.217 1.00 41.78 202 ALA A N 1
ATOM 1579 C CA . ALA A 1 202 ? 18.543 8.653 -31.244 1.00 41.78 202 ALA A CA 1
ATOM 1580 C C . ALA A 1 202 ? 19.928 9.288 -31.482 1.00 41.78 202 ALA A C 1
ATOM 1582 O O . ALA A 1 202 ? 20.016 10.283 -32.196 1.00 41.78 202 ALA A O 1
ATOM 1583 N N . GLU A 1 203 ? 21.006 8.711 -30.934 1.00 40.00 203 GLU A N 1
ATOM 1584 C CA . GLU A 1 203 ? 22.365 9.273 -31.055 1.00 40.00 203 GLU A CA 1
ATOM 1585 C C . GLU A 1 203 ? 23.196 8.709 -32.219 1.00 40.00 203 GLU A C 1
ATOM 1587 O O . GLU A 1 203 ? 24.116 9.372 -32.689 1.00 40.00 203 GLU A O 1
ATOM 1592 N N . SER A 1 204 ? 22.893 7.509 -32.720 1.00 40.53 204 SER A N 1
ATOM 1593 C CA . SER A 1 204 ? 23.732 6.823 -33.723 1.00 40.53 204 SER A CA 1
ATOM 1594 C C . SER A 1 204 ? 23.015 6.431 -35.018 1.00 40.53 204 SER A C 1
ATOM 1596 O O . SER A 1 204 ? 23.597 5.744 -35.855 1.00 40.53 204 SER A O 1
ATOM 1598 N N . GLY A 1 205 ? 21.773 6.892 -35.222 1.00 40.09 205 GLY A N 1
ATOM 1599 C CA . GLY A 1 205 ? 21.075 6.781 -36.512 1.00 40.09 205 GLY A CA 1
ATOM 1600 C C . GLY A 1 205 ? 20.850 5.344 -36.995 1.00 40.09 205 GLY A C 1
ATOM 1601 O O . GLY A 1 205 ? 20.785 5.093 -38.197 1.00 40.09 205 GLY A O 1
ATOM 1602 N N . ILE A 1 206 ? 20.772 4.388 -36.070 1.00 45.22 206 ILE A N 1
ATOM 1603 C CA . ILE A 1 206 ? 20.708 2.965 -36.394 1.00 45.22 206 ILE A CA 1
ATOM 1604 C C . ILE A 1 206 ? 19.329 2.606 -36.964 1.00 45.22 206 ILE A C 1
ATOM 1606 O O . ILE A 1 206 ? 18.318 2.625 -36.261 1.00 45.22 206 ILE A O 1
ATOM 1610 N N . LEU A 1 207 ? 19.307 2.255 -38.250 1.00 43.94 207 LEU A N 1
ATOM 1611 C CA . LEU A 1 207 ? 18.153 1.688 -38.944 1.00 43.94 207 LEU A CA 1
ATOM 1612 C C . LEU A 1 207 ? 17.933 0.213 -38.535 1.00 43.94 207 LEU A C 1
ATOM 1614 O O . LEU A 1 207 ? 18.885 -0.481 -38.173 1.00 43.94 207 LEU A O 1
ATOM 1618 N N . PRO A 1 208 ? 16.691 -0.300 -38.573 1.00 41.00 208 PRO A N 1
ATOM 1619 C CA . PRO A 1 208 ? 16.389 -1.698 -38.255 1.00 41.00 208 PRO A CA 1
ATOM 1620 C C . PRO A 1 208 ? 17.054 -2.672 -39.254 1.00 41.00 208 PRO A C 1
ATOM 1622 O O . PRO A 1 208 ? 16.731 -2.644 -40.438 1.00 41.00 208 PRO A O 1
ATOM 1625 N N . GLY A 1 209 ? 17.959 -3.541 -38.777 1.00 48.06 209 GLY A N 1
ATOM 1626 C CA . GLY A 1 209 ? 18.658 -4.569 -39.569 1.00 48.06 209 GLY A CA 1
ATOM 1627 C C . GLY A 1 209 ? 19.538 -5.513 -38.723 1.00 48.06 209 GLY A C 1
ATOM 1628 O O . GLY A 1 209 ? 19.653 -5.329 -37.512 1.00 48.06 209 GLY A O 1
ATOM 1629 N N . GLU A 1 210 ? 20.157 -6.524 -39.352 1.00 45.94 210 GLU A N 1
ATOM 1630 C CA . GLU A 1 210 ? 20.958 -7.594 -38.706 1.00 45.94 210 GLU A CA 1
ATOM 1631 C C . GLU A 1 210 ? 22.168 -7.084 -37.896 1.00 45.94 210 GLU A C 1
ATOM 1633 O O . GLU A 1 210 ? 22.563 -7.706 -36.909 1.00 45.94 210 GLU A O 1
ATOM 1638 N N . GLU A 1 211 ? 22.709 -5.907 -38.227 1.00 52.88 211 GLU A N 1
ATOM 1639 C CA . GLU A 1 211 ? 23.781 -5.258 -37.452 1.00 52.88 211 GLU A CA 1
ATOM 1640 C C . GLU A 1 211 ? 23.359 -4.888 -36.017 1.00 52.88 211 GLU A C 1
ATOM 1642 O O . GLU A 1 211 ? 24.206 -4.714 -35.135 1.00 52.88 211 GLU A O 1
ATOM 1647 N N . ASN A 1 212 ? 22.052 -4.811 -35.750 1.00 61.19 212 ASN A N 1
ATOM 1648 C CA . ASN A 1 212 ? 21.518 -4.472 -34.431 1.00 61.19 212 ASN A CA 1
ATOM 1649 C C . ASN A 1 212 ? 21.634 -5.647 -33.466 1.00 61.19 212 ASN A C 1
ATOM 1651 O O . ASN A 1 212 ? 21.902 -5.441 -32.286 1.00 61.19 212 ASN A O 1
ATOM 1655 N N . GLU A 1 213 ? 21.504 -6.878 -33.965 1.00 66.44 213 GLU A N 1
ATOM 1656 C CA . GLU A 1 213 ? 21.600 -8.087 -33.144 1.00 66.44 213 GLU A CA 1
ATOM 1657 C C . GLU A 1 213 ? 23.001 -8.240 -32.541 1.00 66.44 213 GLU A C 1
ATOM 1659 O O . GLU A 1 213 ? 23.138 -8.501 -31.346 1.00 66.44 213 GLU A O 1
ATOM 1664 N N . ALA A 1 214 ? 24.046 -8.012 -33.342 1.00 69.06 214 ALA A N 1
ATOM 1665 C CA . ALA A 1 214 ? 25.431 -8.103 -32.889 1.00 69.06 214 ALA A CA 1
ATOM 1666 C C . ALA A 1 214 ? 25.758 -7.052 -31.815 1.00 69.06 214 ALA A C 1
ATOM 1668 O O . ALA A 1 214 ? 26.333 -7.389 -30.781 1.00 69.06 214 ALA A O 1
ATOM 1669 N N . LYS A 1 215 ? 25.328 -5.798 -32.016 1.00 68.44 215 LYS A N 1
ATOM 1670 C CA . LYS A 1 215 ? 25.528 -4.709 -31.044 1.00 68.44 215 LYS A CA 1
ATOM 1671 C C . LYS A 1 215 ? 24.752 -4.935 -29.750 1.00 68.44 215 LYS A C 1
ATOM 1673 O O . LYS A 1 215 ? 25.276 -4.659 -28.675 1.00 68.44 215 LYS A O 1
ATOM 1678 N N . ILE A 1 216 ? 23.528 -5.458 -29.841 1.00 72.69 216 ILE A N 1
ATOM 1679 C CA . ILE A 1 216 ? 22.728 -5.806 -28.662 1.00 72.69 216 ILE A CA 1
ATOM 1680 C C . ILE A 1 216 ? 23.405 -6.939 -27.889 1.00 72.69 216 ILE A C 1
ATOM 1682 O O . ILE A 1 216 ? 23.567 -6.822 -26.681 1.00 72.69 216 ILE A O 1
ATOM 1686 N N . ARG A 1 217 ? 23.893 -7.988 -28.563 1.00 74.44 217 ARG A N 1
ATOM 1687 C CA . ARG A 1 217 ? 24.658 -9.064 -27.909 1.00 74.44 217 ARG A CA 1
ATOM 1688 C C . ARG A 1 217 ? 25.940 -8.568 -27.253 1.00 74.44 217 ARG A C 1
ATOM 1690 O O . ARG A 1 217 ? 26.246 -8.976 -26.136 1.00 74.44 217 ARG A O 1
ATOM 1697 N N . GLU A 1 218 ? 26.668 -7.677 -27.916 1.00 75.88 218 GLU A N 1
ATOM 1698 C CA . GLU A 1 218 ? 27.872 -7.068 -27.355 1.00 75.88 218 GLU A CA 1
ATOM 1699 C C . GLU A 1 218 ? 27.549 -6.217 -26.116 1.00 75.88 218 GLU A C 1
ATOM 1701 O O . GLU A 1 218 ? 28.243 -6.305 -25.104 1.00 75.88 218 GLU A O 1
ATOM 1706 N N . ALA A 1 219 ? 26.481 -5.418 -26.169 1.00 72.62 219 ALA A N 1
ATOM 1707 C CA . ALA A 1 219 ? 26.030 -4.615 -25.038 1.00 72.62 219 ALA A CA 1
ATOM 1708 C C . ALA A 1 219 ? 25.537 -5.486 -23.875 1.00 72.62 219 ALA A C 1
ATOM 1710 O O . ALA A 1 219 ? 25.921 -5.233 -22.735 1.00 72.62 219 ALA A O 1
ATOM 1711 N N . MET A 1 220 ? 24.761 -6.539 -24.155 1.00 74.62 220 MET A N 1
ATOM 1712 C CA . MET A 1 220 ? 24.334 -7.523 -23.156 1.00 74.62 220 MET A CA 1
ATOM 1713 C C . MET A 1 220 ? 25.541 -8.161 -22.463 1.00 74.62 220 MET A C 1
ATOM 1715 O O . MET A 1 220 ? 25.596 -8.164 -21.240 1.00 74.62 220 MET A O 1
ATOM 1719 N N . GLY A 1 221 ? 26.564 -8.576 -23.220 1.00 75.38 221 GLY A N 1
ATOM 1720 C CA . GLY A 1 221 ? 27.790 -9.153 -22.657 1.00 75.38 221 GLY A CA 1
ATOM 1721 C C . GLY A 1 221 ? 28.621 -8.192 -21.793 1.00 75.38 221 GLY A C 1
ATOM 1722 O O . GLY A 1 221 ? 29.434 -8.642 -20.990 1.00 75.38 221 GLY A O 1
ATOM 1723 N N . LYS A 1 222 ? 28.428 -6.873 -21.933 1.00 76.81 222 LYS A N 1
ATOM 1724 C CA . LYS A 1 222 ? 29.072 -5.844 -21.093 1.00 76.81 222 LYS A CA 1
ATOM 1725 C C . LYS A 1 222 ? 28.258 -5.492 -19.845 1.00 76.81 222 LYS A C 1
ATOM 1727 O O . LYS A 1 222 ? 28.797 -4.853 -18.941 1.00 76.81 222 LYS A O 1
ATOM 1732 N N . CYS A 1 223 ? 26.979 -5.860 -19.800 1.00 78.38 223 CYS A N 1
ATOM 1733 C CA . CYS A 1 223 ? 26.101 -5.592 -18.667 1.00 78.38 223 CYS A CA 1
ATOM 1734 C C . CYS A 1 223 ? 26.267 -6.670 -17.593 1.00 78.38 223 CYS A C 1
ATOM 1736 O O . CYS A 1 223 ? 26.427 -7.848 -17.894 1.00 78.38 223 CYS A O 1
ATOM 1738 N N . GLN A 1 224 ? 26.215 -6.268 -16.323 1.00 76.62 224 GLN A N 1
ATOM 1739 C CA . GLN A 1 224 ? 26.295 -7.202 -15.191 1.00 76.62 224 GLN A CA 1
ATOM 1740 C C . GLN A 1 224 ? 24.914 -7.702 -14.763 1.00 76.62 224 GLN A C 1
ATOM 1742 O O . GLN A 1 224 ? 24.806 -8.744 -14.123 1.00 76.62 224 GLN A O 1
ATOM 1747 N N . PHE A 1 225 ? 23.866 -6.954 -15.109 1.00 78.88 225 PHE A N 1
ATOM 1748 C CA . PHE A 1 225 ? 22.488 -7.253 -14.739 1.00 78.88 225 PHE A CA 1
ATOM 1749 C C . PHE A 1 225 ? 21.547 -7.015 -15.919 1.00 78.88 225 PHE A C 1
ATOM 1751 O O . PHE A 1 225 ? 21.805 -6.147 -16.755 1.00 78.88 225 PHE A O 1
ATOM 1758 N N . GLY A 1 226 ? 20.434 -7.747 -15.944 1.00 81.38 226 GLY A N 1
ATOM 1759 C CA . GLY A 1 226 ? 19.320 -7.537 -16.867 1.00 81.38 226 GLY A CA 1
ATOM 1760 C C . GLY A 1 226 ? 18.060 -7.102 -16.126 1.00 81.38 226 GLY A C 1
ATOM 1761 O O . GLY A 1 226 ? 17.692 -7.696 -15.115 1.00 81.38 226 GLY A O 1
ATOM 1762 N N . LEU A 1 227 ? 17.395 -6.069 -16.632 1.00 84.00 227 LEU A N 1
ATOM 1763 C CA . LEU A 1 227 ? 16.073 -5.620 -16.216 1.00 84.00 227 LEU A CA 1
ATOM 1764 C C . LEU A 1 227 ? 15.099 -5.866 -17.370 1.00 84.00 227 LEU A C 1
ATOM 1766 O O . LEU A 1 227 ? 15.118 -5.144 -18.368 1.00 84.00 227 LEU A O 1
ATOM 1770 N N . LEU A 1 228 ? 14.259 -6.890 -17.227 1.00 82.75 228 LEU A N 1
ATOM 1771 C CA . LEU A 1 228 ? 13.275 -7.284 -18.235 1.00 82.75 228 LEU A CA 1
ATOM 1772 C C . LEU A 1 228 ? 11.921 -6.643 -17.917 1.00 82.75 228 LEU A C 1
ATOM 1774 O O . LEU A 1 228 ? 11.319 -6.927 -16.881 1.00 82.75 228 LEU A O 1
ATOM 1778 N N . LEU A 1 229 ? 11.439 -5.767 -18.797 1.00 82.75 229 LEU A N 1
ATOM 1779 C CA . LEU A 1 229 ? 10.138 -5.110 -18.663 1.00 82.75 229 LEU A CA 1
ATOM 1780 C C . LEU A 1 229 ? 9.110 -5.853 -19.517 1.00 82.75 229 LEU A C 1
ATOM 1782 O O . LEU A 1 229 ? 8.904 -5.544 -20.691 1.00 82.75 229 LEU A O 1
ATOM 1786 N N . VAL A 1 230 ? 8.497 -6.865 -18.906 1.00 78.56 230 VAL A N 1
ATOM 1787 C CA . VAL A 1 230 ? 7.591 -7.799 -19.580 1.00 78.56 230 VAL A CA 1
ATOM 1788 C C . VAL A 1 230 ? 6.193 -7.195 -19.737 1.00 78.56 230 VAL A C 1
ATOM 1790 O O . VAL A 1 230 ? 5.593 -6.696 -18.785 1.00 78.56 230 VAL A O 1
ATOM 1793 N N . SER A 1 231 ? 5.655 -7.283 -20.949 1.00 73.25 231 SER A N 1
ATOM 1794 C CA . SER A 1 231 ? 4.308 -6.854 -21.323 1.00 73.25 231 SER A CA 1
ATOM 1795 C C . SER A 1 231 ? 3.705 -7.797 -22.374 1.00 73.25 231 SER A C 1
ATOM 1797 O O . SER A 1 231 ? 4.428 -8.583 -22.989 1.00 73.25 231 SER A O 1
ATOM 1799 N N . PRO A 1 232 ? 2.398 -7.716 -22.677 1.00 72.25 232 PRO A N 1
ATOM 1800 C CA . PRO A 1 232 ? 1.816 -8.510 -23.759 1.00 72.25 232 PRO A CA 1
ATOM 1801 C C . PRO A 1 232 ? 2.471 -8.270 -25.130 1.00 72.25 232 PRO A C 1
ATOM 1803 O O . PRO A 1 232 ? 2.490 -9.169 -25.961 1.00 72.25 232 PRO A O 1
ATOM 1806 N N . THR A 1 233 ? 3.032 -7.079 -25.380 1.00 69.75 233 THR A N 1
ATOM 1807 C CA . THR A 1 233 ? 3.744 -6.781 -26.639 1.00 69.75 233 THR A CA 1
ATOM 1808 C C . THR A 1 233 ? 5.218 -7.199 -26.623 1.00 69.75 233 THR A C 1
ATOM 1810 O O . THR A 1 233 ? 5.881 -7.177 -27.665 1.00 69.75 233 THR A O 1
ATOM 1813 N N . TYR A 1 234 ? 5.725 -7.577 -25.450 1.00 69.06 234 TYR A N 1
ATOM 1814 C CA . TYR A 1 234 ? 7.053 -8.133 -25.224 1.00 69.06 234 TYR A CA 1
ATOM 1815 C C . TYR A 1 234 ? 7.092 -9.635 -25.546 1.00 69.06 234 TYR A C 1
ATOM 1817 O O . TYR A 1 234 ? 7.964 -10.073 -26.296 1.00 69.06 234 TYR A O 1
ATOM 1825 N N . VAL A 1 235 ? 6.099 -10.398 -25.060 1.00 64.81 235 VAL A N 1
ATOM 1826 C CA . VAL A 1 235 ? 5.989 -11.878 -25.153 1.00 64.81 235 VAL A CA 1
ATOM 1827 C C . VAL A 1 235 ? 5.475 -12.354 -26.526 1.00 64.81 235 VAL A C 1
ATOM 1829 O O . VAL A 1 235 ? 4.606 -13.204 -26.652 1.00 64.81 235 VAL A O 1
ATOM 1832 N N . GLY A 1 236 ? 5.965 -11.743 -27.593 1.00 60.75 236 GLY A N 1
ATOM 1833 C CA . GLY A 1 236 ? 5.639 -12.156 -28.961 1.00 60.75 236 GLY A CA 1
ATOM 1834 C C . GLY A 1 236 ? 6.600 -11.582 -29.989 1.00 60.75 236 GLY A C 1
ATOM 1835 O O . GLY A 1 236 ? 6.290 -11.512 -31.179 1.00 60.75 236 GLY A O 1
ATOM 1836 N N . ARG A 1 237 ? 7.752 -11.084 -29.526 1.00 65.88 237 ARG A N 1
ATOM 1837 C CA . ARG A 1 237 ? 8.793 -10.522 -30.379 1.00 65.88 237 ARG A CA 1
ATOM 1838 C C . ARG A 1 237 ? 9.847 -11.598 -30.626 1.00 65.88 237 ARG A C 1
ATOM 1840 O O . ARG A 1 237 ? 10.581 -11.923 -29.693 1.00 65.88 237 ARG A O 1
ATOM 1847 N N . PRO A 1 238 ? 10.030 -12.048 -31.884 1.00 66.50 238 PRO A N 1
ATOM 1848 C CA . PRO A 1 238 ? 10.972 -13.120 -32.213 1.00 66.50 238 PRO A CA 1
ATOM 1849 C C . PRO A 1 238 ? 12.408 -12.856 -31.750 1.00 66.50 238 PRO A C 1
ATOM 1851 O O . PRO A 1 238 ? 13.162 -13.785 -31.489 1.00 66.50 238 PRO A O 1
ATOM 1854 N N . PHE A 1 239 ? 12.809 -11.585 -31.665 1.00 65.19 239 PHE A N 1
ATOM 1855 C CA . PHE A 1 239 ? 14.131 -11.197 -31.182 1.00 65.19 239 PHE A CA 1
ATOM 1856 C C . PHE A 1 239 ? 14.295 -11.402 -29.668 1.00 65.19 239 PHE A C 1
ATOM 1858 O O . PHE A 1 239 ? 15.314 -11.921 -29.222 1.00 65.19 239 PHE A O 1
ATOM 1865 N N . ILE A 1 240 ? 13.279 -11.030 -28.888 1.00 66.88 240 ILE A N 1
ATOM 1866 C CA . ILE A 1 240 ? 13.293 -11.120 -27.425 1.00 66.88 240 ILE A CA 1
ATOM 1867 C C . ILE A 1 240 ? 13.320 -12.591 -26.998 1.00 66.88 240 ILE A C 1
ATOM 1869 O O . ILE A 1 240 ? 14.150 -12.975 -26.181 1.00 66.88 240 ILE A O 1
ATOM 1873 N N . GLU A 1 241 ? 12.491 -13.421 -27.633 1.00 66.75 241 GLU A N 1
ATOM 1874 C CA . GLU A 1 241 ? 12.425 -14.869 -27.395 1.00 66.75 241 GLU A CA 1
ATOM 1875 C C . GLU A 1 241 ? 13.705 -15.604 -27.807 1.00 66.75 241 GLU A C 1
ATOM 1877 O O . GLU A 1 241 ? 14.147 -16.514 -27.116 1.00 66.75 241 GLU A O 1
ATOM 1882 N N . ARG A 1 242 ? 14.340 -15.211 -28.920 1.00 68.25 242 ARG A N 1
ATOM 1883 C CA . ARG A 1 242 ? 15.534 -15.910 -29.423 1.00 68.25 242 ARG A CA 1
ATOM 1884 C C . ARG A 1 242 ? 16.846 -15.475 -28.780 1.00 68.25 242 ARG A C 1
ATOM 1886 O O . ARG A 1 242 ? 17.805 -16.242 -28.824 1.00 68.25 242 ARG A O 1
ATOM 1893 N N . VAL A 1 243 ? 16.946 -14.232 -28.310 1.00 67.25 243 VAL A N 1
ATOM 1894 C CA . VAL A 1 243 ? 18.243 -13.611 -27.992 1.00 67.25 243 VAL A CA 1
ATOM 1895 C C . VAL A 1 243 ? 18.301 -13.088 -26.564 1.00 67.25 243 VAL A C 1
ATOM 1897 O O . VAL A 1 243 ? 19.248 -13.414 -25.855 1.00 67.25 243 VAL A O 1
ATOM 1900 N N . GLU A 1 244 ? 17.321 -12.297 -26.133 1.00 67.44 244 GLU A N 1
ATOM 1901 C CA . GLU A 1 244 ? 17.383 -11.624 -24.829 1.00 67.44 244 GLU A CA 1
ATOM 1902 C C . GLU A 1 244 ? 16.973 -12.557 -23.686 1.00 67.44 244 GLU A C 1
ATOM 1904 O O . GLU A 1 244 ? 17.718 -12.691 -22.717 1.00 67.44 244 GLU A O 1
ATOM 1909 N N . LEU A 1 245 ? 15.842 -13.260 -23.817 1.00 68.12 245 LEU A N 1
ATOM 1910 C CA . LEU A 1 245 ? 15.376 -14.192 -22.788 1.00 68.12 245 LEU A CA 1
ATOM 1911 C C . LEU A 1 245 ? 16.409 -15.300 -22.518 1.00 68.12 245 LEU A C 1
ATOM 1913 O O . LEU A 1 245 ? 16.901 -15.359 -21.392 1.00 68.12 245 LEU A O 1
ATOM 1917 N N . PRO A 1 246 ? 16.897 -16.074 -23.510 1.00 67.44 246 PRO A N 1
ATOM 1918 C CA . PRO A 1 246 ? 17.859 -17.145 -23.240 1.00 67.44 246 PRO A CA 1
ATOM 1919 C C . PRO A 1 246 ? 19.167 -16.668 -22.592 1.00 67.44 246 PRO A C 1
ATOM 1921 O O . PRO A 1 246 ? 19.835 -17.439 -21.903 1.00 67.44 246 PRO A O 1
ATOM 1924 N N . HIS A 1 247 ? 19.543 -15.400 -22.800 1.00 68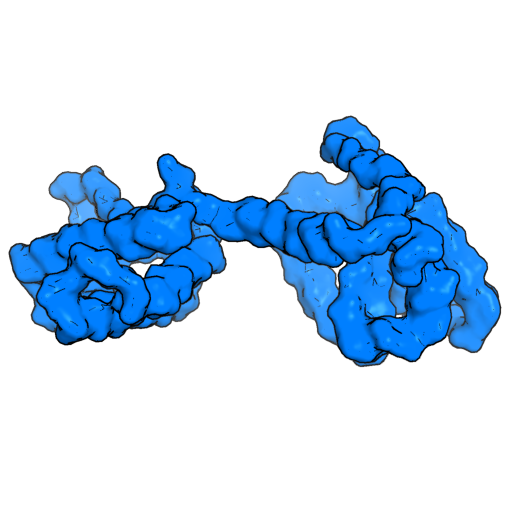.69 247 HIS A N 1
ATOM 1925 C CA . HIS A 1 247 ? 20.727 -14.805 -22.187 1.00 68.69 247 HIS A CA 1
ATOM 1926 C C . HIS A 1 247 ? 20.542 -14.525 -20.688 1.00 68.69 247 HIS A C 1
ATOM 1928 O O . HIS A 1 247 ? 21.475 -14.737 -19.916 1.00 68.69 247 HIS A O 1
ATOM 1934 N N . PHE A 1 248 ? 19.355 -14.073 -20.269 1.00 67.38 248 PHE A N 1
ATOM 1935 C CA . PHE A 1 248 ? 19.090 -13.675 -18.880 1.00 67.38 248 PHE A CA 1
ATOM 1936 C C . PHE A 1 248 ? 18.428 -14.765 -18.032 1.00 67.38 248 PHE A C 1
ATOM 1938 O O . PHE A 1 248 ? 18.656 -14.810 -16.825 1.00 67.38 248 PHE A O 1
ATOM 1945 N N . THR A 1 249 ? 17.634 -15.645 -18.638 1.00 66.06 249 THR A N 1
ATOM 1946 C CA . THR A 1 249 ? 16.895 -16.713 -17.942 1.00 66.06 249 THR A CA 1
ATOM 1947 C C . THR A 1 249 ? 17.461 -18.110 -18.220 1.00 66.06 249 THR A C 1
ATOM 1949 O O . THR A 1 249 ? 17.023 -19.087 -17.616 1.00 66.06 249 THR A O 1
ATOM 1952 N N . GLY A 1 250 ? 18.490 -18.210 -19.068 1.00 56.75 250 GLY A N 1
ATOM 1953 C CA . GLY A 1 250 ? 19.153 -19.461 -19.428 1.00 56.75 250 GLY A CA 1
ATOM 1954 C C . GLY A 1 250 ? 18.477 -20.197 -20.595 1.00 56.75 250 GLY A C 1
ATOM 1955 O O . GLY A 1 250 ? 17.404 -19.808 -21.049 1.00 56.75 250 GLY A O 1
ATOM 1956 N N . PRO A 1 251 ? 19.093 -21.282 -21.100 1.00 48.53 251 PRO A N 1
ATOM 1957 C CA . PRO A 1 251 ? 18.669 -21.973 -22.325 1.00 48.53 251 PRO A CA 1
ATOM 1958 C C . PRO A 1 251 ? 17.316 -22.705 -22.235 1.00 48.53 251 PRO A C 1
ATOM 1960 O O . PRO A 1 251 ? 16.888 -23.283 -23.230 1.00 48.53 251 PRO A O 1
ATOM 1963 N N . SER A 1 252 ? 16.664 -22.701 -21.068 1.00 45.84 252 SER A N 1
ATOM 1964 C CA . SER A 1 252 ? 15.406 -23.413 -20.795 1.00 45.84 252 SER A CA 1
ATOM 1965 C C . SER A 1 252 ? 14.191 -22.487 -20.641 1.00 45.84 252 SER A C 1
ATOM 1967 O O . SER A 1 252 ? 13.168 -22.933 -20.123 1.00 45.84 252 SER A O 1
ATOM 1969 N N . ALA A 1 253 ? 14.328 -21.210 -21.001 1.00 41.78 253 ALA A N 1
ATOM 1970 C CA . ALA A 1 253 ? 13.279 -20.202 -20.872 1.00 41.78 253 ALA A CA 1
ATOM 1971 C C . ALA A 1 253 ? 12.333 -20.136 -22.072 1.00 41.78 253 ALA A C 1
ATOM 1973 O O . ALA A 1 253 ? 12.793 -20.424 -23.201 1.00 41.78 253 ALA A O 1
#

Foldseek 3Di:
DAWDFQLVQVLVLLVLLLVLLVVLPPLDPDPVRSVLLSQLSVQLSVLCVVVVGQWAFLCSSCCRRPPPDDDPRSVVVVVSSQVSSQSSQVVSVWGKGKDFDDDPDDDSRRGTITMDIDRVVVVCVVCVVVVVVVVVPPDDDPPPDPPDPDPPVNADQAAEEEEADQPVCVVVVVVVVVVVLVPPDPSVNVRYHYDYLVVCCVVPVDDDDPVSLVVSLVSLVVHPYYDYDDDPSQVPDPSCVPRVCCSHVNPVD

=== Feature glossary ===
Legend for the data blocks above and below:

— What the protein is —

The amino-acid sequence is the protein's primary structure: the linear order of residues from the N-terminus to the C-terminus, written in one-letter code. Everything else here — the 3D coordinates, the secondary structure, the domain annotations — is ultimately a consequence of this string.

Database cross-references. InterPro integrates a dozen domain/family signature databases into unified entries with residue-range hits. GO terms attach function/process/location labels with evidence codes. CATH codes position the fold in a four-level structural taxonomy. Organism is the NCBI-taxonomy species name.

— Where its atoms are —

The mmCIF block holds the 3D Cartesian coordinates of each backbone atom (N, Cα, C, O) in ångströms. mmCIF is the PDB's canonical archive format — a tagged-loop text representation of the atomic model.

The six renders are orthographic views along the three Cartesian axes in both directions. Representation (cartoon, sticks, or surface) and color scheme (sequence-rainbow or by-chain) vary across proteins so the training set covers all the common visualization conventions.

— Local backbone conformation —

Secondary structure is the local, repeating backbone conformation. DSSP classifies it into eight states by reading the hydrogen-bond network: three helix types (H, G, I), two β types (E, B), two non-regular types (T, S), and unstructured coil (-).

SS3 is a coarse helix/strand/coil call (letters a/b/c) made by the P-SEA algorithm from inter-Cα distances and dihedrals. It is less detailed than DSSP but needs only Cα positions.

Backbone dihedral angles. Every residue except chain termini has a φ (preceding-C → N → Cα → C) and a ψ (N → Cα → C → next-N). They are reported in degrees following the IUPAC sign convention. Secondary structure is essentially a statement about which (φ, ψ) basin each residue occupies.

— Global shape and packing —

The geometric summary reports three shape descriptors. Rg (radius of gyration) measures how spread out the Cα atoms are about their centre of mass; compact globular proteins have small Rg, elongated or unfolded ones large. Cα contacts (<8 Å, |i−j|>4) count long-range residue pairs in spatial proximity — high for tightly packed folds, near zero for rods or random coil. The bounding-box extents give the protein's footprint along x, y, z in Å.

Solvent accessibility: the surface area of each residue that a 1.4 Å water probe can touch, in Å². When only backbone atoms are present the absolute values are lower than full-atom SASA (side chains contribute most of the area) and are flagged as backbone-only.

Plot images: a contact map (which residues are close in 3D, as an N×N binary image), a Ramachandran scatter (backbone torsion angles, revealing secondary-structure composition at a glance), and — for AlphaFold structures — a PAE heatmap (pairwise prediction confidence).

— Structural neighborhood —

Foldseek's 3Di representation compresses backbone geometry into a per-residue letter drawn from a learned twenty-state alphabet. It captures the tertiary interaction pattern around each residue — which residues are packed against it in space, regardless of where they are in sequence.

Structural nearest neighbors (via Foldseek easy-search vs the PDB). Reported per hit: target PDB id, E-value, and alignment TM-score. A TM-score above ~0.5 is the conventional threshold for 'same fold'.

— Confidence and disorder —

pLDDT (predicted Local Distance Difference Test) is AlphaFold's per-residue confidence score, ranging from 0 to 100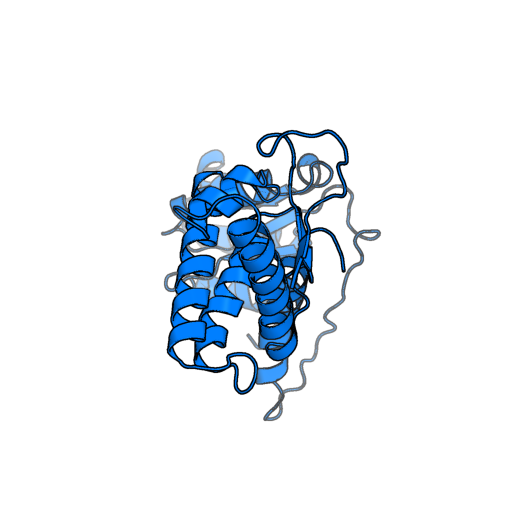. Values above 90 indicate high confidence (typically well-packed cores); 70–90 is confident; 50–70 low confidence; below 50 usually means the region is disordered or the prediction is unreliable there. AlphaFold stores pLDDT in the mmCIF B-factor column.

For experimental (PDB) structures, the B-factor (temperature factor) quantifies the positional spread of each atom in the crystal — a combination of thermal vibration and static disorder — in units of Å². High B-factors mark flexible loops or poorly resolved regions; low B-factors mark the rigid, well-ordered core.

Predicted Aligned Error (PAE) is an AlphaFold confidence matrix: entry (i, j) is the expected error in the position of residue j, in ångströms, when the prediction is superimposed on the true structure at residue i. Low PAE within a block of residues means that block is internally rigid and well-predicted; high PAE between two blocks means their relative placement is uncertain even if each block individually is confident.